Protein AF-A0A261BJJ4-F1 (afdb_monomer_lite)

pLDDT: mean 79.98, std 12.42, range [44.91, 95.25]

Secondary structure (DSSP, 8-state):
-----EE-SSTTB--EESSHHHHHHHHHHT---BPPPPPPHHHHHHHHHHHHHTT-S-----HHHHHHHH---TT--TT-PPTTTTSPPP---PPPPHHHHHHHHHHHHHHHHTTPPP-HHHHHHHHHH-EETTEESS-TTTPPPHHHHHHHHHHHHHHHHHHHHHHHHHHHHHHHHHHHHHHHHHHHHHHHHHHHHHHHHHHTS----------S--THHHHHHHHHHHHHHHHHHHH--

Organism: NCBI:txid1503980

Radius of gyration: 57.93 Å; chains: 1; bounding box: 162×77×122 Å

Sequence (241 aa):
MDSAVLECPEEGCTAVFTKYGNLERHLALGKHQLVPEKETLLDYAMERYAENIEGLREHSTPNTLKDALTTLPAGVLPFSNQKGWAIPSKKVSKKYDKDVVQFVMKKFEDSSNKKLKIYPKLIAKELREQIKDGTLQFAPDTWLNYKQILNLYQTFGRKSRELEEKTKKKKHRRATEALELKLLLHFHLLFVLLKTEFLEELNQKEYDDSEDIYDEISEENQDFYHLIEEIEKEKEAIFDS

InterPro domains:
  IPR013087 Zinc finger C2H2-type [PS00028] (8-32)

Foldseek 3Di:
DPQDKDDAPDPQARDIDSDPVVNVVCVVVVDGDHDPDDQDVVNVVVVVVVCVVVVVDDPPPPVVVVVVVVDDDPPDDPDPDPPCNPPPPDDDDDDADPVLLVQLVVVLVVCVVVVHDDQLVVSLVVQQVDDDPNHRPDDPVRRDDSVRSVVSSVVVVVVVVVVVVVVVVVVVVVVVVVVVVVVVVVVVVVVVVVVVVVVVVVVVPPPPPPPPDDPPDDPVVVVVVVVVVVVVVVVVVVVPD

Structure (mmCIF, N/CA/C/O backbone):
data_AF-A0A261BJJ4-F1
#
_entry.id   AF-A0A261BJJ4-F1
#
loop_
_atom_site.group_PDB
_atom_site.id
_atom_site.type_symbol
_atom_site.label_atom_id
_atom_site.label_alt_id
_atom_site.label_comp_id
_atom_site.label_asym_id
_atom_site.label_entity_id
_atom_site.label_seq_id
_atom_site.pdbx_PDB_ins_code
_atom_site.Cartn_x
_atom_site.Cartn_y
_atom_site.Cartn_z
_atom_site.occupancy
_atom_site.B_iso_or_equiv
_atom_site.auth_seq_id
_atom_site.auth_comp_id
_atom_site.auth_asym_id
_atom_site.auth_atom_id
_atom_site.pdbx_PDB_model_num
ATOM 1 N N . MET A 1 1 ? 28.726 47.896 -24.429 1.00 44.91 1 MET A N 1
ATOM 2 C CA . MET A 1 1 ? 29.564 47.811 -25.641 1.00 44.91 1 MET A CA 1
ATOM 3 C C . MET A 1 1 ? 29.395 46.403 -26.155 1.00 44.91 1 MET A C 1
ATOM 5 O O . MET A 1 1 ? 29.955 45.489 -25.562 1.00 44.91 1 MET A O 1
ATOM 9 N N . ASP A 1 2 ? 28.534 46.227 -27.152 1.00 51.06 2 ASP A N 1
ATOM 10 C CA . ASP A 1 2 ? 28.288 44.923 -27.760 1.00 51.06 2 ASP A CA 1
ATOM 11 C C . ASP A 1 2 ? 29.567 44.481 -28.472 1.00 51.06 2 ASP A C 1
ATOM 13 O O . ASP A 1 2 ? 30.072 45.168 -29.359 1.00 51.06 2 ASP A O 1
ATOM 17 N N . SER A 1 3 ? 30.160 43.381 -28.011 1.00 65.44 3 SER A N 1
ATOM 18 C CA . SER A 1 3 ? 31.338 42.807 -28.654 1.00 65.44 3 SER A CA 1
ATOM 19 C C . SER A 1 3 ? 30.888 42.217 -29.983 1.00 65.44 3 SER A C 1
ATOM 21 O O . SER A 1 3 ? 30.286 41.147 -29.990 1.00 65.44 3 SER A O 1
ATOM 23 N N . ALA A 1 4 ? 31.168 42.904 -31.092 1.00 78.06 4 ALA A N 1
ATOM 24 C CA . ALA A 1 4 ? 30.933 42.372 -32.427 1.00 78.06 4 ALA A CA 1
ATOM 25 C C . ALA A 1 4 ? 31.689 41.044 -32.576 1.00 78.06 4 ALA A C 1
ATOM 27 O O . ALA A 1 4 ? 32.910 40.974 -32.415 1.00 78.06 4 ALA A O 1
ATOM 28 N N . VAL A 1 5 ? 30.930 39.983 -32.802 1.00 84.88 5 VAL A N 1
ATOM 29 C CA . VAL A 1 5 ? 31.435 38.631 -32.985 1.00 84.88 5 VAL A CA 1
ATOM 30 C C . VAL A 1 5 ? 31.745 38.444 -34.471 1.00 84.88 5 VAL A C 1
ATOM 32 O O . VAL A 1 5 ? 30.919 38.772 -35.317 1.00 84.88 5 VAL A O 1
ATOM 35 N N . LEU A 1 6 ? 32.952 37.977 -34.787 1.00 87.00 6 LEU A N 1
ATOM 36 C CA . LEU A 1 6 ? 33.430 37.742 -36.147 1.00 87.00 6 LEU A CA 1
ATOM 37 C C . LEU A 1 6 ? 33.453 36.241 -36.429 1.00 87.00 6 LEU A C 1
ATOM 39 O O . LEU A 1 6 ? 34.099 35.477 -35.708 1.00 87.00 6 LEU A O 1
ATOM 43 N N . GLU A 1 7 ? 32.771 35.839 -37.489 1.00 89.12 7 GLU A N 1
ATOM 44 C CA . GLU A 1 7 ? 32.650 34.448 -37.922 1.00 89.12 7 GLU A CA 1
ATOM 45 C C . GLU A 1 7 ? 33.574 34.176 -39.115 1.00 89.12 7 GLU A C 1
ATOM 47 O O . GLU A 1 7 ? 33.963 35.090 -39.848 1.00 89.12 7 GLU A O 1
ATOM 52 N N . CYS A 1 8 ? 33.977 32.917 -39.282 1.00 89.56 8 CYS A N 1
ATOM 53 C CA . CYS A 1 8 ? 34.803 32.506 -40.410 1.00 89.56 8 CYS A CA 1
ATOM 54 C C . CYS A 1 8 ? 33.967 32.464 -41.708 1.00 89.56 8 CYS A C 1
ATOM 56 O O . CYS A 1 8 ? 32.890 31.876 -41.693 1.00 89.56 8 CYS A O 1
ATOM 58 N N . PRO A 1 9 ? 34.442 33.034 -42.833 1.00 87.25 9 PRO A N 1
ATOM 59 C CA . PRO A 1 9 ? 33.730 33.009 -44.115 1.00 87.25 9 PRO A CA 1
ATOM 60 C C . PRO A 1 9 ? 33.741 31.644 -44.829 1.00 87.25 9 PRO A C 1
ATOM 62 O O . PRO A 1 9 ? 33.129 31.517 -45.885 1.00 87.25 9 PRO A O 1
ATOM 65 N N . GLU A 1 10 ? 34.457 30.644 -44.311 1.00 84.06 10 GLU A N 1
ATOM 66 C CA . GLU A 1 10 ? 34.529 29.313 -44.922 1.00 84.06 10 GLU A CA 1
ATOM 67 C C . GLU A 1 10 ? 33.315 28.452 -44.554 1.00 84.06 10 GLU A C 1
ATOM 69 O O . GLU A 1 10 ? 32.982 28.307 -43.373 1.00 84.06 10 GLU A O 1
ATOM 74 N N . GLU A 1 11 ? 32.673 27.857 -45.565 1.00 77.69 11 GLU A N 1
ATOM 75 C CA . GLU A 1 11 ? 31.475 27.036 -45.383 1.00 77.69 11 GLU A CA 1
ATOM 76 C C . GLU A 1 11 ? 31.743 25.851 -44.441 1.00 77.69 11 GLU A C 1
ATOM 78 O O . GLU A 1 11 ? 32.662 25.057 -44.635 1.00 77.69 11 GLU A O 1
ATOM 83 N N . GLY A 1 12 ? 30.929 25.741 -43.388 1.00 76.75 12 GLY A N 1
ATOM 84 C CA . GLY A 1 12 ? 31.019 24.671 -42.390 1.00 76.75 12 GLY A CA 1
ATOM 85 C C . GLY A 1 12 ? 31.996 24.923 -41.235 1.00 76.75 12 GLY A C 1
ATOM 86 O O . GLY A 1 12 ? 32.018 24.130 -40.290 1.00 76.75 12 GLY A O 1
ATOM 87 N N . CYS A 1 13 ? 32.779 26.009 -41.246 1.00 87.44 13 CYS A N 1
ATOM 88 C CA . CYS A 1 13 ? 33.646 26.349 -40.117 1.00 87.44 13 CYS A CA 1
ATOM 89 C C . CYS A 1 13 ? 32.851 27.045 -39.002 1.00 87.44 13 CYS A C 1
ATOM 91 O O . CYS A 1 13 ? 32.375 28.164 -39.167 1.00 87.44 13 CYS A O 1
ATOM 93 N N . THR A 1 14 ? 32.767 26.431 -37.820 1.00 86.12 14 THR A N 1
ATOM 94 C CA . THR A 1 14 ? 32.031 26.995 -36.670 1.00 86.12 14 THR A CA 1
ATOM 95 C C . THR A 1 14 ? 32.909 27.860 -35.755 1.00 86.12 14 THR A C 1
ATOM 97 O O . THR A 1 14 ? 32.589 28.045 -34.580 1.00 86.12 14 THR A O 1
ATOM 100 N N . ALA A 1 15 ? 34.071 28.318 -36.230 1.00 87.50 15 ALA A N 1
ATOM 101 C CA . ALA A 1 15 ? 35.009 29.090 -35.419 1.00 87.50 15 ALA A CA 1
ATOM 102 C C . ALA A 1 15 ? 34.574 30.559 -35.311 1.00 87.50 15 ALA A C 1
ATOM 104 O O . ALA A 1 15 ? 34.320 31.227 -36.313 1.00 87.50 15 ALA A O 1
ATOM 105 N N . VAL A 1 16 ? 34.533 31.063 -34.076 1.00 89.38 16 VAL A N 1
ATOM 106 C CA . VAL A 1 16 ? 34.002 32.385 -33.741 1.00 89.38 16 VAL A CA 1
ATOM 107 C C . VAL A 1 16 ? 35.044 33.191 -32.964 1.00 89.38 16 VAL A C 1
ATOM 109 O O . VAL A 1 16 ? 35.657 32.687 -32.018 1.00 89.38 16 VAL A O 1
ATOM 112 N N . PHE A 1 17 ? 35.247 34.455 -33.339 1.00 88.94 17 PHE A N 1
ATOM 113 C CA . PHE A 1 17 ? 36.313 35.302 -32.806 1.00 88.94 17 PHE A CA 1
ATOM 114 C C . PHE A 1 17 ? 35.791 36.660 -32.339 1.00 88.94 17 PHE A C 1
ATOM 116 O O . PHE A 1 17 ? 34.962 37.292 -32.975 1.00 88.94 17 PHE A O 1
ATOM 123 N N . THR A 1 18 ? 36.338 37.170 -31.238 1.00 89.75 18 THR A N 1
ATOM 124 C CA . THR A 1 18 ? 36.015 38.513 -30.716 1.00 89.75 18 THR A CA 1
ATOM 125 C C . THR A 1 18 ? 36.954 39.605 -31.233 1.00 89.75 18 THR A C 1
ATOM 127 O O . THR A 1 18 ? 36.726 40.788 -30.998 1.00 89.75 18 THR A O 1
ATOM 130 N N . LYS A 1 19 ? 38.049 39.228 -31.908 1.00 89.38 19 LYS A N 1
ATOM 131 C CA . LYS A 1 19 ? 39.072 40.145 -32.432 1.00 89.38 19 LYS A CA 1
ATOM 132 C C . LYS A 1 19 ? 39.424 39.785 -33.868 1.00 89.38 19 LYS A C 1
ATOM 134 O O . LYS A 1 19 ? 39.703 38.621 -34.150 1.00 89.38 19 LYS A O 1
ATOM 139 N N . TYR A 1 20 ? 39.532 40.798 -34.725 1.00 88.88 20 TYR A N 1
ATOM 140 C CA . TYR A 1 20 ? 39.845 40.624 -36.145 1.00 88.88 20 TYR A CA 1
ATOM 141 C C . TYR A 1 20 ? 41.193 39.925 -36.386 1.00 88.88 20 TYR A C 1
ATOM 143 O O . TYR A 1 20 ? 41.254 38.956 -37.130 1.00 88.88 20 TYR A O 1
ATOM 151 N N . GLY A 1 21 ? 42.254 40.296 -35.659 1.00 89.19 21 GLY A N 1
ATOM 152 C CA . GLY A 1 21 ? 43.564 39.642 -35.820 1.00 89.19 21 GLY A CA 1
ATOM 153 C C . GLY A 1 21 ? 43.575 38.140 -35.486 1.00 89.19 21 GLY A C 1
ATOM 154 O O . GLY A 1 21 ? 44.414 37.398 -35.989 1.00 89.19 21 GLY A O 1
ATOM 155 N N . ASN A 1 22 ? 42.631 37.657 -34.665 1.00 88.81 22 ASN A N 1
ATOM 156 C CA . ASN A 1 22 ? 42.493 36.221 -34.409 1.00 88.81 22 ASN A CA 1
ATOM 157 C C . ASN A 1 22 ? 41.824 35.493 -35.582 1.00 88.81 22 ASN A C 1
ATOM 159 O O . ASN A 1 22 ? 42.258 34.389 -35.906 1.00 88.81 22 ASN A O 1
ATOM 163 N N . LEU A 1 23 ? 40.822 36.116 -36.213 1.00 88.38 23 LEU A N 1
ATOM 164 C CA . LEU A 1 23 ? 40.188 35.610 -37.431 1.00 88.38 23 LEU A CA 1
ATOM 165 C C . LEU A 1 23 ? 41.203 35.548 -38.580 1.00 88.38 23 LEU A C 1
ATOM 167 O O . LEU A 1 23 ? 41.340 34.520 -39.231 1.00 88.38 23 LEU A O 1
ATOM 171 N N . GLU A 1 24 ? 41.968 36.619 -38.780 1.00 89.56 24 GLU A N 1
ATOM 172 C CA . GLU A 1 24 ? 42.948 36.710 -39.867 1.00 89.56 24 GLU A CA 1
ATOM 173 C C . GLU A 1 24 ? 44.046 35.644 -39.730 1.00 89.56 24 GLU A C 1
ATOM 175 O O . GLU A 1 24 ? 44.400 34.958 -40.688 1.00 89.56 24 GLU A O 1
ATOM 180 N N . ARG A 1 25 ? 44.515 35.409 -38.499 1.00 91.31 25 ARG A N 1
ATOM 181 C CA . ARG A 1 25 ? 45.445 34.313 -38.203 1.00 91.31 25 ARG A CA 1
ATOM 182 C C . ARG A 1 25 ? 44.818 32.934 -38.423 1.00 91.31 25 ARG A C 1
ATOM 184 O O . ARG A 1 25 ? 45.516 32.030 -38.868 1.00 91.31 25 ARG A O 1
ATOM 191 N N . HIS A 1 26 ? 43.543 32.742 -38.089 1.00 91.81 26 HIS A N 1
ATOM 192 C CA . HIS A 1 26 ? 42.839 31.482 -38.339 1.00 91.81 26 HIS A CA 1
ATOM 193 C C . HIS A 1 26 ? 42.761 31.174 -39.841 1.00 91.81 26 HIS A C 1
ATOM 195 O O . HIS A 1 26 ? 43.119 30.064 -40.235 1.00 91.81 26 HIS A O 1
ATOM 201 N N . LEU A 1 27 ? 42.415 32.176 -40.657 1.00 90.31 27 LEU A N 1
ATOM 202 C CA . LEU A 1 27 ? 42.411 32.085 -42.121 1.00 90.31 27 LEU A CA 1
ATOM 203 C C . LEU A 1 27 ? 43.807 31.784 -42.681 1.00 90.31 27 LEU A C 1
ATOM 205 O O . LEU A 1 27 ? 43.960 30.898 -43.513 1.00 90.31 27 LEU A O 1
ATOM 209 N N . ALA A 1 28 ? 44.845 32.460 -42.180 1.00 89.88 28 ALA A N 1
ATOM 210 C CA . ALA A 1 28 ? 46.219 32.244 -42.637 1.00 89.88 28 ALA A CA 1
ATOM 211 C C . ALA A 1 28 ? 46.764 30.845 -42.294 1.00 89.88 28 ALA A C 1
ATOM 213 O O . ALA A 1 28 ? 47.616 30.315 -43.005 1.00 89.88 28 ALA A O 1
ATOM 214 N N . LEU A 1 29 ? 46.302 30.252 -41.189 1.00 89.44 29 LEU A N 1
ATOM 215 C CA . LEU A 1 29 ? 46.709 28.912 -40.765 1.00 89.44 29 LEU A CA 1
ATOM 216 C C . LEU A 1 29 ? 45.908 27.792 -41.448 1.00 89.44 29 LEU A C 1
ATOM 218 O O . LEU A 1 29 ? 46.349 26.645 -41.382 1.00 89.44 29 LEU A O 1
ATOM 222 N N . GLY A 1 30 ? 44.746 28.094 -42.042 1.00 84.12 30 GLY A N 1
ATOM 223 C CA . GLY A 1 30 ? 43.890 27.121 -42.734 1.00 84.12 30 GLY A CA 1
ATOM 224 C C . GLY A 1 30 ? 43.335 26.008 -41.834 1.00 84.12 30 GLY A C 1
ATOM 225 O O . GLY A 1 30 ? 43.032 24.912 -42.298 1.00 84.12 30 GLY A O 1
ATOM 226 N N . LYS A 1 31 ? 43.277 26.231 -40.515 1.00 82.88 31 LYS A N 1
ATOM 227 C CA . LYS A 1 31 ? 42.830 25.224 -39.538 1.00 82.88 31 LYS A CA 1
ATOM 228 C C . LYS A 1 31 ? 41.368 25.453 -39.180 1.00 82.88 31 LYS A C 1
ATOM 230 O O . LYS A 1 31 ? 41.072 26.019 -38.126 1.00 82.88 31 LYS A O 1
ATOM 235 N N . HIS A 1 32 ? 40.481 25.011 -40.064 1.00 88.00 32 HIS A N 1
ATOM 236 C CA . HIS A 1 32 ? 39.035 25.160 -39.920 1.00 88.00 32 HIS A CA 1
ATOM 237 C C . HIS A 1 32 ? 38.460 24.133 -38.946 1.00 88.00 32 HIS A C 1
ATOM 239 O O . HIS A 1 32 ? 38.845 22.962 -38.939 1.00 88.00 32 HIS A O 1
ATOM 245 N N . GLN A 1 33 ? 37.545 24.588 -38.089 1.00 81.88 33 GLN A N 1
ATOM 246 C CA . GLN A 1 33 ? 36.824 23.721 -37.169 1.00 81.88 33 GLN A CA 1
ATOM 247 C C . GLN A 1 33 ? 35.500 23.332 -37.817 1.00 81.88 33 GLN A C 1
ATOM 249 O O . GLN A 1 33 ? 34.496 24.022 -37.656 1.00 81.88 33 GLN A O 1
ATOM 254 N N . LEU A 1 34 ? 35.530 22.233 -38.567 1.00 82.31 34 LEU A N 1
ATOM 255 C CA . LEU A 1 34 ? 34.335 21.630 -39.143 1.00 82.31 34 LEU A CA 1
ATOM 256 C C . LEU A 1 34 ? 33.703 20.721 -38.091 1.00 82.31 34 LEU A C 1
ATOM 258 O O . LEU A 1 34 ? 34.312 19.741 -37.652 1.00 82.31 34 LEU A O 1
ATOM 262 N N . VAL A 1 35 ? 32.496 21.064 -37.655 1.00 76.75 35 VAL A N 1
ATOM 263 C CA . VAL A 1 35 ? 31.694 20.194 -36.794 1.00 76.75 35 VAL A CA 1
ATOM 264 C C . VAL A 1 35 ? 30.668 19.520 -37.699 1.00 76.75 35 VAL A C 1
ATOM 266 O O . VAL A 1 35 ? 29.876 20.239 -38.304 1.00 76.75 35 VAL A O 1
ATOM 269 N N . PRO A 1 36 ? 30.671 18.180 -37.828 1.00 71.31 36 PRO A N 1
ATOM 270 C CA . PRO A 1 36 ? 29.621 17.504 -38.577 1.00 71.31 36 PRO A CA 1
ATOM 271 C C . PRO A 1 36 ? 28.270 17.844 -37.947 1.00 71.31 36 PRO A C 1
ATOM 273 O O . PRO A 1 36 ? 28.166 17.944 -36.717 1.00 71.31 36 PRO A O 1
ATOM 276 N N . GLU A 1 37 ? 27.252 18.042 -38.784 1.00 70.69 37 GLU A N 1
ATOM 277 C CA . GLU A 1 37 ? 25.894 18.282 -38.308 1.00 70.69 37 GLU A CA 1
ATOM 278 C C . GLU A 1 37 ? 25.508 17.182 -37.316 1.00 70.69 37 GLU A C 1
ATOM 280 O O . GLU A 1 37 ? 25.685 15.987 -37.561 1.00 70.69 37 GLU A O 1
ATOM 285 N N . LYS A 1 38 ? 25.055 17.599 -36.133 1.00 73.06 38 LYS A N 1
ATOM 286 C CA . LYS A 1 38 ? 24.576 16.663 -35.124 1.00 73.06 38 LYS A CA 1
ATOM 287 C C . LYS A 1 38 ? 23.157 16.297 -35.508 1.00 73.06 38 LYS A C 1
ATOM 289 O O . LYS A 1 38 ? 22.294 17.170 -35.483 1.00 73.06 38 LYS A O 1
ATOM 294 N N . GLU A 1 39 ? 22.940 15.024 -35.807 1.00 79.94 39 GLU A N 1
ATOM 295 C CA . GLU A 1 39 ? 21.605 14.453 -35.953 1.00 79.94 39 GLU A CA 1
ATOM 296 C C . GLU A 1 39 ? 20.747 14.881 -34.754 1.00 79.94 39 GLU A C 1
ATOM 298 O O . GLU A 1 39 ? 21.106 14.645 -33.588 1.00 79.94 39 GLU A O 1
ATOM 303 N N . THR A 1 40 ? 19.644 15.583 -35.016 1.00 85.44 40 THR A N 1
ATOM 304 C CA . THR A 1 40 ? 18.731 15.948 -33.939 1.00 85.44 40 THR A CA 1
ATOM 305 C C . THR A 1 40 ? 17.923 14.720 -33.527 1.00 85.44 40 THR A C 1
ATOM 307 O O . THR A 1 40 ? 17.718 13.788 -34.299 1.00 85.44 40 THR A O 1
ATOM 310 N N . LEU A 1 41 ? 17.395 14.711 -32.299 1.00 86.06 41 LEU A N 1
ATOM 311 C CA . LEU A 1 41 ? 16.492 13.633 -31.867 1.00 86.06 41 LEU A CA 1
ATOM 312 C C . LEU A 1 41 ? 15.248 13.512 -32.758 1.00 86.06 41 LEU A C 1
ATOM 314 O O . LEU A 1 41 ? 14.627 12.452 -32.790 1.00 86.06 41 LEU A O 1
ATOM 318 N N . LEU A 1 42 ? 14.869 14.599 -33.436 1.00 90.12 42 LEU A N 1
ATOM 319 C CA . LEU A 1 42 ? 13.750 14.619 -34.364 1.00 90.12 42 LEU A CA 1
ATOM 320 C C . LEU A 1 42 ? 14.127 13.942 -35.683 1.00 90.12 42 LEU A C 1
ATOM 322 O O . LEU A 1 42 ? 13.357 13.100 -36.133 1.00 90.12 42 LEU A O 1
ATOM 326 N N . ASP A 1 43 ? 15.306 14.235 -36.232 1.00 89.06 43 ASP A N 1
ATOM 327 C CA . ASP A 1 43 ? 15.820 13.572 -37.441 1.00 89.06 43 ASP A CA 1
ATOM 328 C C . ASP A 1 43 ? 15.950 12.066 -37.200 1.00 89.06 43 ASP A C 1
ATOM 330 O O . ASP A 1 43 ? 15.359 11.269 -37.928 1.00 89.06 43 ASP A O 1
ATOM 334 N N . TYR A 1 44 ? 16.550 11.688 -36.066 1.00 88.00 44 TYR A N 1
ATOM 335 C CA . TYR A 1 44 ? 16.613 10.295 -35.627 1.00 88.00 44 TYR A CA 1
ATOM 336 C C . TYR A 1 44 ? 15.219 9.670 -35.526 1.00 88.00 44 TYR A C 1
ATOM 338 O O . TYR A 1 44 ? 14.978 8.570 -36.012 1.00 88.00 44 TYR A O 1
ATOM 346 N N . ALA A 1 45 ? 14.250 10.350 -34.908 1.00 89.25 45 ALA A N 1
ATOM 347 C CA . ALA A 1 45 ? 12.892 9.821 -34.801 1.00 89.25 45 ALA A CA 1
ATOM 348 C C . ALA A 1 45 ? 12.198 9.680 -36.169 1.00 89.25 45 ALA A C 1
ATOM 350 O O . ALA A 1 45 ? 11.445 8.722 -36.362 1.00 89.25 45 ALA A O 1
ATOM 351 N N . MET A 1 46 ? 12.442 10.602 -37.102 1.00 90.88 46 MET A N 1
ATOM 352 C CA . MET A 1 46 ? 11.890 10.564 -38.456 1.00 90.88 46 MET A CA 1
ATOM 353 C C . MET A 1 46 ? 12.468 9.408 -39.265 1.00 90.88 46 MET A C 1
ATOM 355 O O . MET A 1 46 ? 11.695 8.646 -39.845 1.00 90.88 46 MET A O 1
ATOM 359 N N . GLU A 1 47 ? 13.787 9.222 -39.237 1.00 88.44 47 GLU A N 1
ATOM 360 C CA . GLU A 1 47 ? 14.447 8.081 -39.874 1.00 88.44 47 GLU A CA 1
ATOM 361 C C . GLU A 1 47 ? 13.940 6.764 -39.283 1.00 88.44 47 GLU A C 1
ATOM 363 O O . GLU A 1 47 ? 13.501 5.874 -40.010 1.00 88.44 47 GLU A O 1
ATOM 368 N N . ARG A 1 48 ? 13.857 6.672 -37.950 1.00 84.31 48 ARG A N 1
ATOM 369 C CA . ARG A 1 48 ? 13.309 5.493 -37.260 1.00 84.31 48 ARG A CA 1
ATOM 370 C C . ARG A 1 48 ? 11.864 5.198 -37.622 1.00 84.31 48 ARG A C 1
ATOM 372 O O . ARG A 1 48 ? 11.471 4.032 -37.669 1.00 84.31 48 ARG A O 1
ATOM 379 N N . TYR A 1 49 ? 11.056 6.230 -37.821 1.00 86.06 49 TYR A N 1
ATOM 380 C CA . TYR A 1 49 ? 9.675 6.064 -38.243 1.00 86.06 49 TYR A CA 1
ATOM 381 C C . TYR A 1 49 ? 9.596 5.613 -39.704 1.00 86.06 49 TYR A C 1
ATOM 383 O O . TYR A 1 49 ? 8.833 4.697 -40.005 1.00 86.06 49 TYR A O 1
ATOM 391 N N . ALA A 1 50 ? 10.415 6.182 -40.590 1.00 89.06 50 ALA A N 1
ATOM 392 C CA . ALA A 1 50 ? 10.499 5.773 -41.989 1.00 89.06 50 ALA A CA 1
ATOM 393 C C . ALA A 1 50 ? 10.938 4.303 -42.125 1.00 89.06 50 ALA A C 1
ATOM 395 O O . ALA A 1 50 ? 10.213 3.516 -42.734 1.00 89.06 50 ALA A O 1
ATOM 396 N N . GLU A 1 51 ? 12.013 3.892 -41.438 1.00 86.00 51 GLU A N 1
ATOM 397 C CA . GLU A 1 51 ? 12.472 2.491 -41.356 1.00 86.00 51 GLU A CA 1
ATOM 398 C C . GLU A 1 51 ? 11.348 1.533 -40.923 1.00 86.00 51 GLU A C 1
ATOM 400 O O . GLU A 1 51 ? 11.250 0.393 -41.386 1.00 86.00 51 GLU A O 1
ATOM 405 N N . ASN A 1 52 ? 10.498 1.994 -40.001 1.00 81.12 52 ASN A N 1
ATOM 406 C CA . ASN A 1 52 ? 9.390 1.227 -39.451 1.00 81.12 52 ASN A CA 1
ATOM 407 C C . ASN A 1 52 ? 8.216 1.096 -40.433 1.00 81.12 52 ASN A C 1
ATOM 409 O O . ASN A 1 52 ? 7.560 0.058 -40.458 1.00 81.12 52 ASN A O 1
ATOM 413 N N . ILE A 1 53 ? 7.933 2.136 -41.221 1.00 81.81 53 ILE A N 1
ATOM 414 C CA . ILE A 1 53 ? 6.879 2.115 -42.246 1.00 81.81 53 ILE A CA 1
ATOM 415 C C . ILE A 1 53 ? 7.306 1.289 -43.460 1.00 81.81 53 ILE A C 1
ATOM 417 O O . ILE A 1 53 ? 6.499 0.530 -43.994 1.00 81.81 53 ILE A O 1
ATOM 421 N N . GLU A 1 54 ? 8.571 1.387 -43.865 1.00 81.94 54 GLU A N 1
ATOM 422 C CA . GLU A 1 54 ? 9.125 0.635 -44.997 1.00 81.94 54 GLU A CA 1
ATOM 423 C C . GLU A 1 54 ? 9.382 -0.843 -44.665 1.00 81.94 54 GLU A C 1
ATOM 425 O O . GLU A 1 54 ? 9.711 -1.636 -45.545 1.00 81.94 54 GLU A O 1
ATOM 430 N N . GLY A 1 55 ? 9.216 -1.241 -43.398 1.00 69.44 55 GLY A N 1
ATOM 431 C CA . GLY A 1 55 ? 9.378 -2.627 -42.962 1.00 69.44 55 GLY A CA 1
ATOM 432 C C . GLY A 1 55 ? 10.821 -3.131 -43.040 1.00 69.44 55 GLY A C 1
ATOM 433 O O . GLY A 1 55 ? 11.053 -4.330 -42.898 1.00 69.44 55 GLY A O 1
ATOM 434 N N . LEU A 1 56 ? 11.795 -2.230 -43.222 1.00 68.88 56 LEU A N 1
ATOM 435 C CA . LEU A 1 56 ? 13.229 -2.543 -43.244 1.00 68.88 56 LEU A CA 1
ATOM 436 C C . LEU A 1 56 ? 13.722 -3.096 -41.902 1.00 68.88 56 LEU A C 1
ATOM 438 O O . LEU A 1 56 ? 14.779 -3.724 -41.823 1.00 68.88 56 LEU A O 1
ATOM 442 N N . ARG A 1 57 ? 12.947 -2.877 -40.838 1.00 63.59 57 ARG A N 1
ATOM 443 C CA . ARG A 1 57 ? 13.229 -3.373 -39.501 1.00 63.59 57 ARG A CA 1
ATOM 444 C C . ARG A 1 57 ? 12.28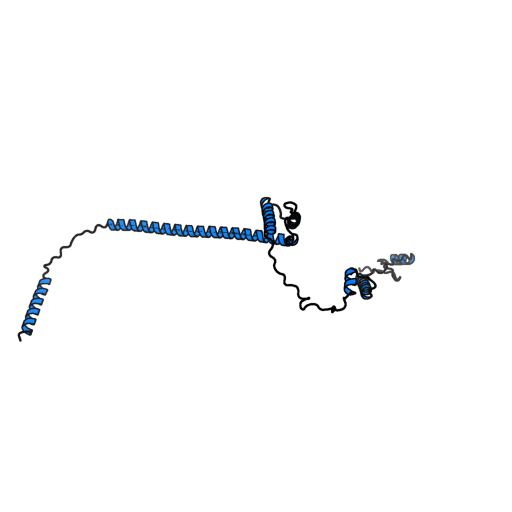2 -4.507 -39.135 1.00 63.59 57 ARG A C 1
ATOM 446 O O . ARG A 1 57 ? 11.077 -4.315 -38.989 1.00 63.59 57 ARG A O 1
ATOM 453 N N . GLU A 1 58 ? 12.844 -5.681 -38.869 1.00 62.16 58 GLU A N 1
ATOM 454 C CA . GLU A 1 58 ? 12.098 -6.745 -38.209 1.00 62.16 58 GLU A CA 1
ATOM 455 C C . GLU A 1 58 ? 11.707 -6.279 -36.805 1.00 62.16 58 GLU A C 1
ATOM 457 O O . GLU A 1 58 ? 12.540 -6.103 -35.911 1.00 62.16 58 GLU A O 1
ATOM 462 N N . HIS A 1 59 ? 10.413 -6.059 -36.589 1.00 60.81 59 HIS A N 1
ATOM 463 C CA . HIS A 1 59 ? 9.908 -5.884 -35.240 1.00 60.81 59 HIS A CA 1
ATOM 464 C C . HIS A 1 59 ? 10.267 -7.116 -34.406 1.00 60.81 59 HIS A C 1
ATOM 466 O O . HIS A 1 59 ? 10.111 -8.251 -34.867 1.00 60.81 59 HIS A O 1
ATOM 472 N N . SER A 1 60 ? 10.616 -6.890 -33.136 1.00 58.12 60 SER A N 1
ATOM 473 C CA . SER A 1 60 ? 10.596 -7.914 -32.083 1.00 58.12 60 SER A CA 1
ATOM 474 C C . SER A 1 60 ? 9.145 -8.294 -31.753 1.00 58.12 60 SER A C 1
ATOM 476 O O . SER A 1 60 ? 8.674 -8.201 -30.621 1.00 58.12 60 SER A O 1
ATOM 478 N N . THR A 1 61 ? 8.369 -8.640 -32.777 1.00 60.59 61 THR A N 1
ATOM 479 C CA . THR A 1 61 ? 7.193 -9.467 -32.584 1.00 60.59 61 THR A CA 1
ATOM 480 C C . THR A 1 61 ? 7.737 -10.882 -32.428 1.00 60.59 61 THR A C 1
ATOM 482 O O . THR A 1 61 ? 8.454 -11.353 -33.314 1.00 60.59 61 THR A O 1
ATOM 485 N N . PRO A 1 62 ? 7.499 -11.552 -31.289 1.00 62.41 62 PRO A N 1
ATOM 486 C CA . PRO A 1 62 ? 7.962 -12.920 -31.111 1.00 62.41 62 PRO A CA 1
ATOM 487 C C . PRO A 1 62 ? 7.450 -13.775 -32.276 1.00 62.41 62 PRO A C 1
ATOM 489 O O . PRO A 1 62 ? 6.289 -13.641 -32.664 1.00 62.41 62 PRO A O 1
ATOM 492 N N . ASN A 1 63 ? 8.306 -14.630 -32.845 1.00 62.53 63 ASN A N 1
ATOM 493 C CA . ASN A 1 63 ? 7.977 -15.444 -34.027 1.00 62.53 63 ASN A CA 1
ATOM 494 C C . ASN A 1 63 ? 6.681 -16.254 -33.847 1.00 62.53 63 ASN A C 1
ATOM 496 O O . ASN A 1 63 ? 5.919 -16.414 -34.792 1.00 62.53 63 ASN A O 1
ATOM 500 N N . THR A 1 64 ? 6.352 -16.630 -32.610 1.00 61.62 64 THR A N 1
ATOM 501 C CA . THR A 1 64 ? 5.076 -17.252 -32.227 1.00 61.62 64 THR A CA 1
ATOM 502 C C . THR A 1 64 ? 3.834 -16.437 -32.599 1.00 61.62 64 THR A C 1
ATOM 504 O O . THR A 1 64 ? 2.803 -17.025 -32.907 1.00 61.62 64 THR A O 1
ATOM 507 N N . LEU A 1 65 ? 3.897 -15.101 -32.589 1.00 61.16 65 LEU A N 1
ATOM 508 C CA . LEU A 1 65 ? 2.793 -14.252 -33.050 1.00 61.16 65 LEU A CA 1
ATOM 509 C C . LEU A 1 65 ? 2.732 -14.172 -34.577 1.00 61.16 65 LEU A C 1
ATOM 511 O O . LEU A 1 65 ? 1.635 -14.125 -35.124 1.00 61.16 65 LEU A O 1
ATOM 515 N N . LYS A 1 66 ? 3.876 -14.194 -35.271 1.00 63.53 66 LYS A N 1
ATOM 516 C CA . LYS A 1 66 ? 3.912 -14.223 -36.744 1.00 63.53 66 LYS A CA 1
ATOM 517 C C . LYS A 1 66 ? 3.298 -15.528 -37.267 1.00 63.53 66 LYS A C 1
ATOM 519 O O . LYS A 1 66 ? 2.421 -15.490 -38.127 1.00 63.53 66 LYS A O 1
ATOM 524 N N . ASP A 1 67 ? 3.646 -16.660 -36.660 1.00 63.16 67 ASP A N 1
ATOM 525 C CA . ASP A 1 67 ? 3.083 -17.969 -37.019 1.00 63.16 67 ASP A CA 1
ATOM 526 C C . ASP A 1 67 ? 1.573 -18.046 -36.733 1.00 63.16 67 ASP A C 1
ATOM 528 O O . ASP A 1 67 ? 0.805 -18.555 -37.555 1.00 63.16 67 ASP A O 1
ATOM 532 N N . ALA A 1 68 ? 1.122 -17.459 -35.618 1.00 62.47 68 ALA A N 1
ATOM 533 C CA . ALA A 1 68 ? -0.295 -17.384 -35.257 1.00 62.47 68 ALA A CA 1
ATOM 534 C C . ALA A 1 68 ? -1.122 -16.467 -36.179 1.00 62.47 68 ALA A C 1
ATOM 536 O O . ALA A 1 68 ? -2.322 -16.681 -36.333 1.00 62.47 68 ALA A O 1
ATOM 537 N N . LEU A 1 69 ? -0.504 -15.457 -36.801 1.00 58.97 69 LEU A N 1
ATOM 538 C CA . LEU A 1 69 ? -1.168 -14.579 -37.772 1.00 58.97 69 LEU A CA 1
ATOM 539 C C . LEU A 1 69 ? -1.257 -15.206 -39.169 1.00 58.97 69 LEU A C 1
ATOM 541 O O . LEU A 1 69 ? -2.166 -14.873 -39.926 1.00 58.97 69 LEU A O 1
ATOM 545 N N . THR A 1 70 ? -0.338 -16.113 -39.511 1.00 62.47 70 THR A N 1
ATOM 546 C CA . THR A 1 70 ? -0.264 -16.715 -40.855 1.00 62.47 70 THR A CA 1
ATOM 547 C C . THR A 1 70 ? -1.048 -18.027 -40.975 1.00 62.47 70 THR A C 1
ATOM 549 O O . THR A 1 70 ? -1.425 -18.421 -42.076 1.00 62.47 70 THR A O 1
ATOM 552 N N . THR A 1 71 ? -1.333 -18.708 -39.861 1.00 64.31 71 THR A N 1
ATOM 553 C CA . THR A 1 71 ? -2.013 -20.014 -39.856 1.00 64.31 71 THR A CA 1
ATOM 554 C C . THR A 1 71 ? -3.427 -19.914 -39.291 1.00 64.31 71 THR A C 1
ATOM 556 O O . THR A 1 71 ? -3.722 -20.355 -38.184 1.00 64.31 71 THR A O 1
ATOM 559 N N . LEU A 1 72 ? -4.346 -19.343 -40.073 1.00 60.31 72 LEU A N 1
ATOM 560 C CA . LEU A 1 72 ? -5.770 -19.461 -39.766 1.00 60.31 72 LEU A CA 1
ATOM 561 C C . LEU A 1 72 ? -6.259 -20.842 -40.253 1.00 60.31 72 LEU A C 1
ATOM 563 O O . LEU A 1 72 ? -6.180 -21.112 -41.454 1.00 60.31 72 LEU A O 1
ATOM 567 N N . PRO A 1 73 ? -6.738 -21.742 -39.371 1.00 67.19 73 PRO A N 1
ATOM 568 C CA . PRO A 1 73 ? -7.244 -23.038 -39.803 1.00 67.19 73 PRO A CA 1
ATOM 569 C C . PRO A 1 73 ? -8.438 -22.852 -40.746 1.00 67.19 73 PRO A C 1
ATO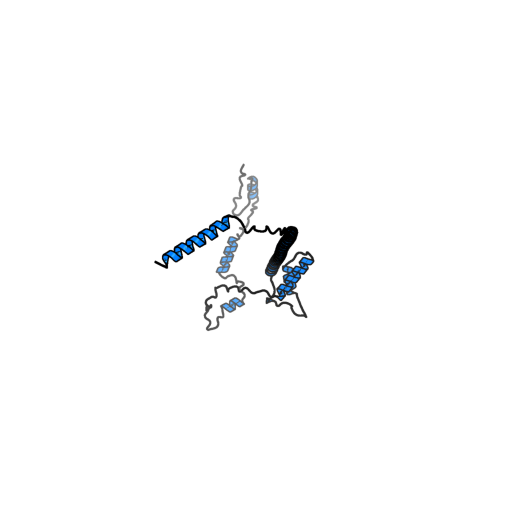M 571 O O . PRO A 1 73 ? -9.284 -21.979 -40.524 1.00 67.19 73 PRO A O 1
ATOM 574 N N . ALA A 1 74 ? -8.526 -23.683 -41.788 1.00 62.31 74 ALA A N 1
ATOM 575 C CA . ALA A 1 74 ? -9.617 -23.628 -42.756 1.00 62.31 74 ALA A CA 1
ATOM 576 C C . ALA A 1 74 ? -10.979 -23.747 -42.042 1.00 62.31 74 ALA A C 1
ATOM 578 O O . ALA A 1 74 ? -11.274 -24.766 -41.420 1.00 62.31 74 ALA A O 1
ATOM 579 N N . GLY A 1 75 ? -11.790 -22.684 -42.110 1.00 66.12 75 GLY A N 1
ATOM 580 C CA . GLY A 1 75 ? -13.108 -22.593 -41.466 1.00 66.12 75 GLY A CA 1
ATOM 581 C C . GLY A 1 75 ? -13.213 -21.595 -40.305 1.00 66.12 75 GLY A C 1
ATOM 582 O O . GLY A 1 75 ? -14.322 -21.341 -39.836 1.00 66.12 75 GLY A O 1
ATOM 583 N N . VAL A 1 76 ? -12.111 -20.986 -39.854 1.00 62.19 76 VAL A N 1
ATOM 584 C CA . VAL A 1 76 ? -12.150 -19.936 -38.821 1.00 62.19 76 VAL A CA 1
ATOM 585 C C . VAL A 1 76 ? -12.329 -18.566 -39.479 1.00 62.19 76 VAL A C 1
ATOM 587 O O . VAL A 1 76 ? -11.499 -18.130 -40.269 1.00 62.19 76 VAL A O 1
ATOM 590 N N . LEU A 1 77 ? -13.422 -17.868 -39.156 1.00 64.94 77 LEU A N 1
ATOM 591 C CA . LEU A 1 77 ? -13.611 -16.476 -39.568 1.00 64.94 77 LEU A CA 1
ATOM 592 C C . LEU A 1 77 ? -12.612 -15.580 -38.812 1.00 64.94 77 LEU A C 1
ATOM 594 O O . LEU A 1 77 ? -12.586 -15.635 -37.580 1.00 64.94 77 LEU A O 1
ATOM 598 N N . PRO A 1 78 ? -11.848 -14.710 -39.502 1.00 63.72 78 PRO A N 1
ATOM 599 C CA . PRO A 1 78 ? -10.742 -13.951 -38.905 1.00 63.72 78 PRO A CA 1
ATOM 600 C C . PRO A 1 78 ? -11.156 -12.984 -37.784 1.00 63.72 78 PRO A C 1
ATOM 602 O O . PRO A 1 78 ? -10.308 -12.533 -37.024 1.00 63.72 78 PRO A O 1
ATOM 605 N N . PHE A 1 79 ? -12.453 -12.687 -37.635 1.00 61.41 79 PHE A N 1
ATOM 606 C CA . PHE A 1 79 ? -12.952 -11.716 -36.659 1.00 61.41 79 PHE A CA 1
ATOM 607 C C . PHE A 1 79 ? -14.272 -12.136 -35.999 1.00 61.41 79 PHE A C 1
ATOM 609 O O . PHE A 1 79 ? -15.179 -11.321 -35.842 1.00 61.41 79 PHE A O 1
ATOM 616 N N . SER A 1 80 ? -14.402 -13.396 -35.571 1.00 66.75 80 SER A N 1
ATOM 617 C CA . SER A 1 80 ? -15.524 -13.802 -34.705 1.00 66.75 80 SER A CA 1
ATOM 618 C C . SER A 1 80 ? -15.247 -13.460 -33.234 1.00 66.75 80 SER A C 1
ATOM 620 O O . SER A 1 80 ? -15.241 -14.316 -32.351 1.00 66.75 80 SER A O 1
ATOM 622 N N . ASN A 1 81 ? -14.975 -12.187 -32.949 1.00 71.75 81 ASN A N 1
ATOM 623 C CA . ASN A 1 81 ? -14.926 -11.733 -31.565 1.00 71.75 81 ASN A CA 1
ATOM 624 C C . ASN A 1 81 ? -16.357 -11.724 -31.028 1.00 71.75 81 ASN A C 1
ATOM 626 O O . ASN A 1 81 ? -17.230 -11.042 -31.572 1.00 71.75 81 ASN A O 1
ATOM 630 N N . GLN A 1 82 ? -16.612 -12.473 -29.956 1.00 73.62 82 GLN A N 1
ATOM 631 C CA . GLN A 1 82 ? -17.913 -12.435 -29.297 1.00 73.62 82 GLN A CA 1
ATOM 632 C C . GLN A 1 82 ? -18.247 -10.991 -28.897 1.00 73.62 82 GLN A C 1
ATOM 634 O O . GLN A 1 82 ? -17.380 -10.222 -28.462 1.00 73.62 82 GLN A O 1
ATOM 639 N N . LYS A 1 83 ? -19.520 -10.609 -29.048 1.00 79.62 83 LYS A N 1
ATOM 640 C CA . LYS A 1 83 ? -20.010 -9.291 -28.632 1.00 79.62 83 LYS A CA 1
ATOM 641 C C . LYS A 1 83 ? -19.591 -9.043 -27.178 1.00 79.62 83 LYS A C 1
ATOM 643 O O . LYS A 1 83 ? -19.978 -9.792 -26.290 1.00 79.62 83 LYS A O 1
ATOM 648 N N . GLY A 1 84 ? -18.803 -7.992 -26.949 1.00 79.19 84 GLY A N 1
ATOM 649 C CA . GLY A 1 84 ? -18.254 -7.668 -25.629 1.00 79.19 84 GLY A CA 1
ATOM 650 C C . GLY A 1 84 ? -16.745 -7.870 -25.465 1.00 79.19 84 GLY A C 1
ATOM 651 O O . GLY A 1 84 ? -16.235 -7.527 -24.406 1.00 79.19 84 GLY A O 1
ATOM 652 N N . TRP A 1 85 ? -16.019 -8.327 -26.492 1.00 82.00 85 TRP A N 1
ATOM 653 C CA . TRP A 1 85 ? -14.548 -8.444 -26.476 1.00 82.00 85 TRP A CA 1
ATOM 654 C C . TRP A 1 85 ? -13.813 -7.161 -26.043 1.00 82.00 85 TRP A C 1
ATOM 656 O O . TRP A 1 85 ? -12.832 -7.216 -25.311 1.00 82.00 85 TRP A O 1
ATOM 666 N N . ALA A 1 86 ? -14.311 -5.994 -26.460 1.00 82.94 86 ALA A N 1
ATOM 667 C CA . ALA A 1 86 ? -13.725 -4.701 -26.104 1.00 82.94 86 ALA A CA 1
ATOM 668 C C . ALA A 1 86 ? -14.227 -4.144 -24.756 1.00 82.94 86 ALA A C 1
ATOM 670 O O . ALA A 1 86 ? -13.780 -3.081 -24.326 1.00 82.94 86 ALA A O 1
ATOM 671 N N . ILE A 1 87 ? -15.175 -4.817 -24.089 1.00 85.38 87 ILE A N 1
ATOM 672 C CA . ILE A 1 87 ? -15.720 -4.346 -22.815 1.00 85.38 87 ILE A CA 1
ATOM 673 C C . ILE A 1 87 ? -14.804 -4.844 -21.693 1.00 85.38 87 ILE A C 1
ATOM 675 O O . ILE A 1 87 ? -14.659 -6.056 -21.521 1.00 85.38 87 ILE A O 1
ATOM 679 N N . PRO A 1 88 ? -14.212 -3.949 -20.879 1.00 82.50 88 PRO A N 1
ATOM 680 C CA . PRO A 1 88 ? -13.416 -4.376 -19.742 1.00 82.50 88 PRO A CA 1
ATOM 681 C C . PRO A 1 88 ? -14.290 -5.195 -18.791 1.00 82.50 88 PRO A C 1
ATOM 683 O O . PRO A 1 88 ? -15.360 -4.754 -18.362 1.00 82.50 88 PRO A O 1
ATOM 686 N N . SER A 1 89 ? -13.828 -6.398 -18.447 1.00 79.19 89 SER A N 1
ATOM 687 C CA . SER A 1 89 ? -14.534 -7.271 -17.510 1.00 79.19 89 SER A CA 1
ATOM 688 C C . SER A 1 89 ? -14.812 -6.526 -16.202 1.00 79.19 89 SER A C 1
ATOM 690 O O . SER A 1 89 ? -13.917 -5.869 -15.655 1.00 79.19 89 SER A O 1
ATOM 692 N N . LYS A 1 90 ? -16.030 -6.654 -15.663 1.00 83.06 90 LYS A N 1
ATOM 693 C CA . LYS A 1 90 ? -16.358 -6.086 -14.350 1.00 83.06 90 LYS A CA 1
ATOM 694 C C . LYS A 1 90 ? -15.420 -6.689 -13.301 1.00 83.06 90 LYS A C 1
ATOM 696 O O . LYS A 1 90 ? -15.376 -7.903 -13.124 1.00 83.06 90 LYS A O 1
ATOM 701 N N . LYS A 1 91 ? -14.674 -5.837 -12.593 1.00 81.75 91 LYS A N 1
ATOM 702 C CA . LYS A 1 91 ? -13.797 -6.268 -11.498 1.00 81.75 91 LYS A CA 1
ATOM 703 C C . LYS A 1 91 ? -14.660 -6.830 -10.368 1.00 81.75 91 LYS A C 1
ATOM 705 O O . LYS A 1 91 ? -15.348 -6.078 -9.683 1.00 81.75 91 LYS A O 1
ATOM 710 N N . VAL A 1 92 ? -14.626 -8.145 -10.173 1.00 82.00 92 VAL A N 1
ATOM 711 C CA . VAL A 1 92 ? -15.287 -8.791 -9.034 1.00 82.00 92 VAL A CA 1
ATOM 712 C C . VAL A 1 92 ? -14.425 -8.575 -7.793 1.00 82.00 92 VAL A C 1
ATOM 714 O O . VAL A 1 92 ? -13.252 -8.948 -7.770 1.00 82.00 92 VAL A O 1
ATOM 717 N N . SER A 1 93 ? -15.000 -7.956 -6.760 1.00 81.62 93 SER A N 1
ATOM 718 C CA . SER A 1 93 ? -14.329 -7.783 -5.470 1.00 81.62 93 SER A CA 1
ATOM 719 C C . SER A 1 93 ? -14.211 -9.138 -4.774 1.00 81.62 93 SER A C 1
ATOM 721 O O . SER A 1 93 ? -15.187 -9.657 -4.230 1.00 81.62 93 SER A O 1
ATOM 723 N N . LYS A 1 94 ? -13.019 -9.736 -4.822 1.00 82.12 94 LYS A N 1
ATOM 724 C CA . LYS A 1 94 ? -12.711 -10.958 -4.077 1.00 82.12 94 LYS A CA 1
ATOM 725 C C . LYS A 1 94 ? -12.330 -10.587 -2.647 1.00 82.12 94 LYS A C 1
ATOM 727 O O . LYS A 1 94 ? -11.500 -9.705 -2.426 1.00 82.12 94 LYS A O 1
ATOM 732 N N . LYS A 1 95 ? -12.943 -11.262 -1.674 1.00 87.75 95 LYS A N 1
ATOM 733 C CA . LYS A 1 95 ? -12.516 -11.168 -0.274 1.00 87.75 95 LYS A CA 1
ATOM 734 C C . LYS A 1 95 ? -11.147 -11.832 -0.135 1.00 87.75 95 LYS A C 1
ATOM 736 O O . LYS A 1 95 ? -10.875 -12.820 -0.809 1.00 87.75 95 LYS A O 1
ATOM 741 N N . TYR A 1 96 ? -10.307 -11.274 0.730 1.00 89.56 96 TYR A N 1
ATOM 742 C CA . TYR A 1 96 ? -9.034 -11.896 1.074 1.00 89.56 96 TYR A CA 1
ATOM 743 C C . TYR A 1 96 ? -9.266 -13.177 1.864 1.00 89.56 96 TYR A C 1
ATOM 745 O O . TYR A 1 96 ? -10.240 -13.275 2.618 1.00 89.56 96 TYR A O 1
ATOM 753 N N . ASP A 1 97 ? -8.345 -14.119 1.703 1.00 90.88 97 ASP A N 1
ATOM 754 C CA . ASP A 1 97 ? -8.337 -15.332 2.499 1.00 90.88 97 ASP A CA 1
ATOM 755 C C . ASP A 1 97 ? -8.130 -14.998 3.985 1.00 90.88 97 ASP A C 1
ATOM 757 O O . ASP A 1 97 ? -7.330 -14.127 4.348 1.00 90.88 97 ASP A O 1
ATOM 761 N N . LYS A 1 98 ? -8.894 -15.667 4.849 1.00 90.69 98 LYS A N 1
ATOM 762 C CA . LYS A 1 98 ? -8.898 -15.413 6.291 1.00 90.69 98 LYS A CA 1
ATOM 763 C C . LYS A 1 98 ? -7.560 -15.793 6.908 1.00 90.69 98 LYS A C 1
ATOM 765 O O . LYS A 1 98 ? -7.055 -15.030 7.729 1.00 90.69 98 LYS A O 1
ATOM 770 N N . ASP A 1 99 ? -6.972 -16.899 6.468 1.00 90.31 99 ASP A N 1
ATOM 771 C CA . ASP A 1 99 ? -5.740 -17.436 7.051 1.00 90.31 99 ASP A CA 1
ATOM 772 C C . ASP A 1 99 ? -4.549 -16.519 6.750 1.00 90.31 99 ASP A C 1
ATOM 774 O O . ASP A 1 99 ? -3.748 -16.189 7.630 1.00 90.31 99 ASP A O 1
ATOM 778 N N . VAL A 1 100 ? -4.489 -16.009 5.516 1.00 91.31 100 VAL A N 1
ATOM 779 C CA . VAL A 1 100 ? -3.491 -15.020 5.089 1.00 91.31 100 VAL A CA 1
ATOM 780 C C . VAL A 1 100 ? -3.649 -13.711 5.867 1.00 91.31 100 VAL A C 1
ATOM 782 O O . VAL A 1 100 ? -2.663 -13.140 6.341 1.00 91.31 100 VAL A O 1
ATOM 785 N N . VAL A 1 101 ? -4.883 -13.227 6.040 1.00 92.00 101 VAL A N 1
ATOM 786 C CA . VAL A 1 101 ? -5.149 -12.001 6.808 1.00 92.00 101 VAL A CA 1
ATOM 787 C C . VAL A 1 101 ? -4.763 -12.173 8.277 1.00 92.00 101 VAL A C 1
ATOM 789 O O . VAL A 1 101 ? -4.126 -11.278 8.830 1.00 92.00 101 VAL A O 1
ATOM 792 N N . GLN A 1 102 ? -5.083 -13.311 8.898 1.00 92.12 102 GLN A N 1
ATOM 793 C CA . GLN A 1 102 ? -4.699 -13.609 10.281 1.00 92.12 102 GLN A CA 1
ATOM 794 C C . GLN A 1 102 ? -3.179 -13.628 10.463 1.00 92.12 102 GLN A C 1
ATOM 796 O O . GLN A 1 102 ? -2.669 -13.050 11.423 1.00 92.12 102 GLN A O 1
ATOM 801 N N . PHE A 1 103 ? -2.442 -14.225 9.524 1.00 92.00 103 PHE A N 1
ATOM 802 C CA . PHE A 1 103 ? -0.979 -14.210 9.552 1.00 92.00 103 PHE A CA 1
ATOM 803 C C . PHE A 1 103 ? -0.415 -12.786 9.488 1.00 92.00 103 PHE A C 1
ATOM 805 O O . PHE A 1 103 ? 0.439 -12.410 10.295 1.00 92.00 103 PHE A O 1
ATOM 812 N N . VAL A 1 104 ? -0.926 -11.968 8.564 1.00 92.75 104 VAL A N 1
ATOM 813 C CA . VAL A 1 104 ? -0.507 -10.568 8.419 1.00 92.75 104 VAL A CA 1
ATOM 814 C C . VAL A 1 104 ? -0.858 -9.748 9.668 1.00 92.75 104 VAL A C 1
ATOM 816 O O . VAL A 1 104 ? -0.038 -8.950 10.121 1.00 92.75 104 VAL A O 1
ATOM 819 N N . MET A 1 105 ? -2.031 -9.974 10.268 1.00 91.06 105 MET A N 1
ATOM 820 C CA . MET A 1 105 ? -2.435 -9.323 11.521 1.00 91.06 105 MET A CA 1
ATOM 821 C C . MET A 1 105 ? -1.506 -9.690 12.679 1.00 91.06 105 MET A C 1
ATOM 823 O O . MET A 1 105 ? -1.017 -8.791 13.360 1.00 91.06 105 MET A O 1
ATOM 827 N N . LYS A 1 106 ? -1.170 -10.974 12.843 1.00 92.38 106 LYS A N 1
ATOM 828 C CA . LYS A 1 106 ? -0.216 -11.423 13.866 1.00 92.38 106 LYS A CA 1
ATOM 829 C C . LYS A 1 106 ? 1.143 -10.733 13.714 1.00 92.38 106 LYS A C 1
ATOM 831 O O . LYS A 1 106 ? 1.716 -10.261 14.688 1.00 92.38 106 LYS A O 1
ATOM 836 N N . LYS A 1 107 ? 1.635 -10.584 12.479 1.00 91.50 107 LYS A N 1
ATOM 837 C CA . LYS A 1 107 ? 2.885 -9.853 12.201 1.00 91.50 107 LYS A CA 1
ATOM 838 C C . LYS A 1 107 ? 2.799 -8.368 12.559 1.00 91.50 107 LYS A C 1
ATOM 840 O O . LYS A 1 107 ? 3.800 -7.788 12.990 1.00 91.50 107 LYS A O 1
ATOM 845 N N . PHE A 1 108 ? 1.634 -7.743 12.392 1.00 91.12 108 PHE A N 1
ATOM 846 C CA . PHE A 1 108 ? 1.417 -6.362 12.828 1.00 91.12 108 PHE A CA 1
ATOM 847 C C . PHE A 1 108 ? 1.421 -6.239 14.351 1.00 91.12 108 PHE A C 1
ATOM 849 O O . PHE A 1 108 ? 2.066 -5.329 14.870 1.00 91.12 108 PHE A O 1
ATOM 856 N N . GLU A 1 109 ? 0.770 -7.161 15.058 1.00 89.88 109 GLU A N 1
ATOM 857 C CA . GLU A 1 109 ? 0.771 -7.216 16.524 1.00 89.88 109 GLU A CA 1
ATOM 858 C C . GLU A 1 109 ? 2.183 -7.450 17.071 1.00 89.88 109 GLU A C 1
ATOM 860 O O . GLU A 1 109 ? 2.648 -6.684 17.912 1.00 89.88 109 GLU A O 1
ATOM 865 N N . ASP A 1 110 ? 2.923 -8.415 16.520 1.00 89.88 110 ASP A N 1
ATOM 866 C CA . ASP A 1 110 ? 4.316 -8.682 16.892 1.00 89.88 110 ASP A CA 1
ATOM 867 C C . ASP A 1 110 ? 5.210 -7.450 16.684 1.00 89.88 110 ASP A C 1
ATOM 869 O O . ASP A 1 110 ? 6.064 -7.136 17.517 1.00 89.88 110 ASP A O 1
ATOM 873 N N . SER A 1 111 ? 5.007 -6.725 15.580 1.00 86.69 111 SER A N 1
ATOM 874 C CA . SER A 1 111 ? 5.747 -5.491 15.291 1.00 86.69 11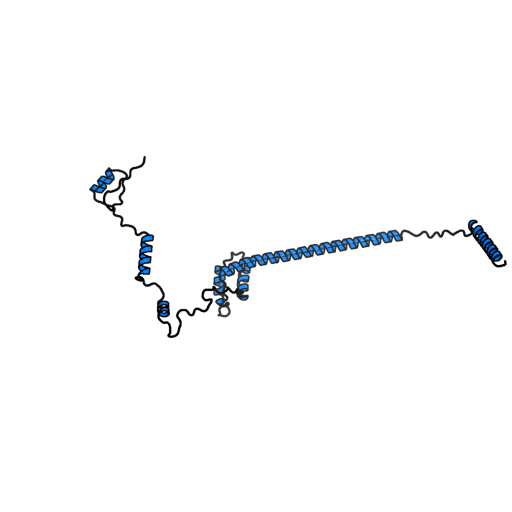1 SER A CA 1
ATOM 875 C C . SER A 1 111 ? 5.364 -4.359 16.245 1.00 86.69 111 SER A C 1
ATOM 877 O O . SER A 1 111 ? 6.232 -3.595 16.667 1.00 86.69 111 SER A O 1
ATOM 879 N N . SER A 1 112 ? 4.084 -4.270 16.616 1.00 85.56 112 SER A N 1
ATOM 880 C CA . SER A 1 112 ? 3.576 -3.290 17.579 1.00 85.56 112 SER A CA 1
ATOM 881 C C . SER A 1 112 ? 4.131 -3.545 18.980 1.00 85.56 112 SER A C 1
ATOM 883 O O . SER A 1 112 ? 4.665 -2.622 19.597 1.00 85.56 112 SER A O 1
ATOM 885 N N . ASN A 1 113 ? 4.123 -4.803 19.429 1.00 86.19 113 ASN A N 1
ATOM 886 C CA . ASN A 1 113 ? 4.695 -5.229 20.707 1.00 86.19 113 ASN A C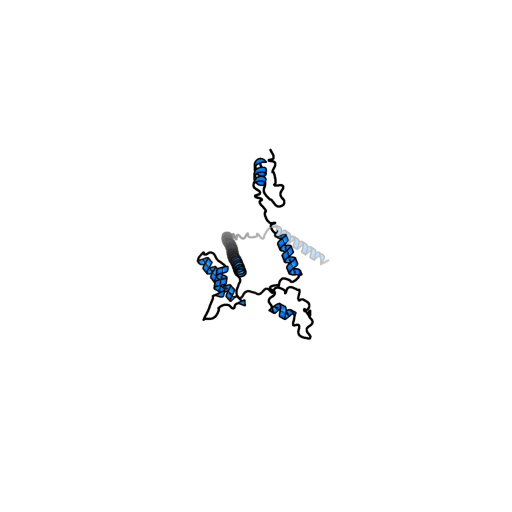A 1
ATOM 887 C C . ASN A 1 113 ? 6.192 -4.906 20.790 1.00 86.19 113 ASN A C 1
ATOM 889 O O . ASN A 1 113 ? 6.674 -4.412 21.808 1.00 86.19 113 ASN A O 1
ATOM 893 N N . LYS A 1 114 ? 6.926 -5.118 19.691 1.00 86.19 114 LYS A N 1
ATOM 894 C CA . LYS A 1 114 ? 8.358 -4.796 19.589 1.00 86.19 114 LYS A CA 1
ATOM 895 C C . LYS A 1 114 ? 8.640 -3.310 19.316 1.00 86.19 114 LYS A C 1
ATOM 897 O O . LYS A 1 114 ? 9.806 -2.929 19.266 1.00 86.19 114 LYS A O 1
ATOM 902 N N . LYS A 1 115 ? 7.608 -2.474 19.124 1.00 85.12 115 LYS A N 1
ATOM 903 C CA . LYS A 1 115 ? 7.704 -1.060 18.698 1.00 85.12 115 LYS A CA 1
ATOM 904 C C . LYS A 1 115 ? 8.564 -0.858 17.440 1.00 85.12 115 LYS A C 1
ATOM 906 O O . LYS A 1 115 ? 9.244 0.157 17.292 1.00 85.12 115 LYS A O 1
ATOM 911 N N . LEU A 1 116 ? 8.535 -1.822 16.521 1.00 84.31 116 LEU A N 1
ATOM 912 C CA . LEU A 1 116 ? 9.300 -1.783 15.277 1.00 84.31 116 LEU A CA 1
ATOM 913 C C . LEU A 1 116 ? 8.479 -1.193 14.131 1.00 84.31 116 LEU A C 1
ATOM 915 O O . LEU A 1 116 ? 7.260 -1.352 14.044 1.00 84.31 116 LEU A O 1
ATOM 919 N N . LYS A 1 117 ? 9.174 -0.531 13.202 1.00 86.94 117 LYS A N 1
ATOM 920 C CA . LYS A 1 117 ? 8.564 -0.018 11.976 1.00 86.94 117 LYS A CA 1
ATOM 921 C C . LYS A 1 117 ? 8.159 -1.179 11.068 1.00 86.94 117 LYS A C 1
ATOM 923 O O . LYS A 1 117 ? 8.964 -2.054 10.762 1.00 86.94 117 LYS A O 1
ATOM 928 N N . ILE A 1 118 ? 6.913 -1.151 10.604 1.00 87.25 118 ILE A N 1
ATOM 929 C CA . ILE A 1 118 ? 6.356 -2.182 9.727 1.00 87.25 118 ILE A CA 1
ATOM 930 C C . ILE A 1 118 ? 6.753 -1.904 8.278 1.00 87.25 118 ILE A C 1
ATOM 932 O O . ILE A 1 118 ? 6.522 -0.814 7.750 1.00 87.25 118 ILE A O 1
ATOM 936 N N . TYR A 1 119 ? 7.304 -2.922 7.619 1.00 90.88 119 TYR A N 1
ATOM 937 C CA . TYR A 1 119 ? 7.672 -2.883 6.206 1.00 90.88 119 TYR A CA 1
ATOM 938 C C . TYR A 1 119 ? 6.818 -3.882 5.406 1.00 90.88 119 TYR A C 1
ATOM 940 O O . TYR A 1 119 ? 7.130 -5.074 5.378 1.00 90.88 119 TYR A O 1
ATOM 948 N N . PRO A 1 120 ? 5.769 -3.425 4.689 1.00 91.62 120 PRO A N 1
ATOM 949 C CA . PRO A 1 120 ? 4.850 -4.306 3.957 1.00 91.62 120 PRO A CA 1
ATOM 950 C C . PRO A 1 120 ? 5.520 -5.192 2.901 1.00 91.62 120 PRO A C 1
ATOM 952 O O . PRO A 1 120 ? 5.053 -6.293 2.629 1.00 91.62 120 PRO A O 1
ATOM 955 N N . LYS A 1 121 ? 6.628 -4.726 2.306 1.00 93.00 121 LYS A N 1
ATOM 956 C CA . LYS A 1 121 ? 7.407 -5.501 1.327 1.00 93.00 121 LYS A CA 1
ATOM 957 C C . LYS A 1 121 ? 8.043 -6.747 1.949 1.00 93.00 121 LYS A C 1
ATOM 959 O O . LYS A 1 121 ? 8.066 -7.785 1.297 1.00 93.00 121 LYS A O 1
ATOM 964 N N . LEU A 1 122 ? 8.530 -6.642 3.189 1.00 91.25 122 LEU A N 1
ATOM 965 C CA . LEU A 1 122 ? 9.127 -7.770 3.908 1.00 91.25 122 LEU A CA 1
ATOM 966 C C . LEU A 1 122 ? 8.054 -8.793 4.270 1.00 91.25 122 LEU A C 1
ATOM 968 O O . LEU A 1 122 ? 8.218 -9.965 3.971 1.00 91.25 122 LEU A O 1
ATOM 972 N N . ILE A 1 123 ? 6.901 -8.337 4.764 1.00 90.81 123 ILE A N 1
ATOM 973 C CA . ILE A 1 123 ? 5.767 -9.218 5.081 1.00 90.81 123 ILE A CA 1
ATOM 974 C C . ILE A 1 123 ? 5.261 -9.943 3.825 1.00 90.81 123 ILE A C 1
ATOM 976 O O . ILE A 1 123 ? 4.971 -11.132 3.880 1.00 90.81 123 ILE A O 1
ATOM 980 N N . ALA A 1 124 ? 5.207 -9.265 2.673 1.00 92.56 124 ALA A N 1
ATOM 981 C CA . ALA A 1 124 ? 4.840 -9.903 1.407 1.00 92.56 124 ALA A CA 1
ATOM 982 C C . A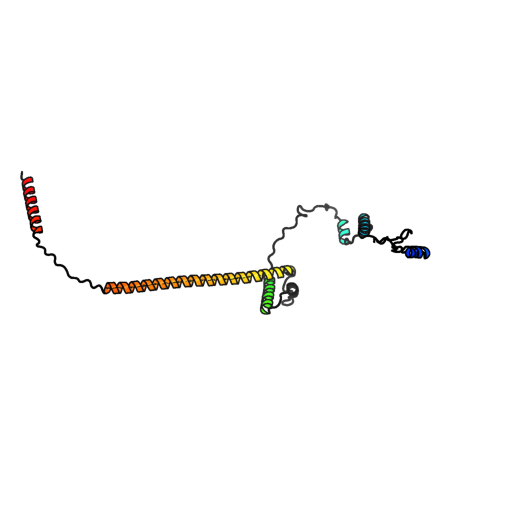LA A 1 124 ? 5.835 -10.996 0.985 1.00 92.56 124 ALA A C 1
ATOM 984 O O . ALA A 1 124 ? 5.439 -11.973 0.358 1.00 92.56 124 ALA A O 1
ATOM 985 N N . LYS A 1 125 ? 7.128 -10.813 1.282 1.00 91.50 125 LYS A N 1
ATOM 986 C CA . LYS A 1 125 ? 8.170 -11.810 1.016 1.00 91.50 125 LYS A CA 1
ATOM 987 C C . LYS A 1 125 ? 8.042 -12.988 1.982 1.00 91.50 125 LYS A C 1
ATOM 989 O O . LYS A 1 125 ? 7.936 -14.117 1.525 1.00 91.50 125 LYS A O 1
ATOM 994 N N . GLU A 1 126 ? 7.920 -12.708 3.277 1.00 89.69 126 GLU A N 1
ATOM 995 C CA . GLU A 1 126 ? 7.715 -13.725 4.313 1.00 89.69 126 GLU A CA 1
ATOM 996 C C . GLU A 1 126 ? 6.473 -14.577 4.051 1.00 89.69 126 GLU A C 1
ATOM 998 O O . GLU A 1 126 ? 6.518 -15.782 4.268 1.00 89.69 126 GLU A O 1
ATOM 1003 N N . LEU A 1 127 ? 5.387 -13.973 3.551 1.00 89.94 127 LEU A N 1
ATOM 1004 C CA . LEU A 1 127 ? 4.158 -14.679 3.188 1.00 89.94 127 LEU A CA 1
ATOM 1005 C C . LEU A 1 127 ? 4.396 -15.745 2.107 1.00 89.94 127 LEU A C 1
ATOM 1007 O O . LEU A 1 127 ? 3.808 -16.819 2.180 1.00 89.94 127 LEU A O 1
ATOM 1011 N N . ARG A 1 128 ? 5.264 -15.461 1.128 1.00 88.25 128 ARG A N 1
ATOM 1012 C CA . ARG A 1 128 ? 5.620 -16.401 0.050 1.00 88.25 128 ARG A CA 1
ATOM 1013 C C . ARG A 1 128 ? 6.573 -17.500 0.505 1.00 88.25 128 ARG A C 1
ATOM 1015 O O . ARG A 1 128 ? 6.626 -18.551 -0.116 1.00 88.25 128 ARG A O 1
ATOM 1022 N N . GLU A 1 129 ? 7.336 -17.235 1.558 1.00 86.81 129 GLU A N 1
ATOM 1023 C CA . GLU A 1 129 ? 8.367 -18.130 2.091 1.00 86.81 129 GLU A CA 1
ATOM 1024 C C . GLU A 1 129 ? 7.854 -18.987 3.260 1.00 86.81 129 GLU A C 1
ATOM 1026 O O . GLU A 1 129 ? 8.591 -19.828 3.768 1.00 86.81 129 GLU A O 1
ATOM 1031 N N . GLN A 1 130 ? 6.602 -18.802 3.707 1.00 81.62 130 GLN A N 1
ATOM 1032 C CA . GLN A 1 130 ? 6.030 -19.627 4.771 1.00 81.62 130 GLN A CA 1
ATOM 1033 C C . GLN A 1 130 ? 5.812 -21.066 4.296 1.00 81.62 130 GLN A C 1
ATOM 1035 O O . GLN A 1 130 ? 4.986 -21.335 3.420 1.00 81.62 130 GLN A O 1
ATOM 1040 N N . ILE A 1 131 ? 6.509 -21.994 4.946 1.00 81.44 131 ILE A N 1
ATOM 1041 C CA . ILE A 1 131 ? 6.369 -23.436 4.761 1.00 81.44 131 ILE A CA 1
ATOM 1042 C C . ILE A 1 131 ? 5.862 -24.021 6.080 1.00 81.44 131 ILE A C 1
ATOM 1044 O O . ILE A 1 131 ? 6.447 -23.772 7.136 1.00 81.44 131 ILE A O 1
ATOM 1048 N N . LYS A 1 132 ? 4.782 -24.800 6.019 1.00 77.56 132 LYS A N 1
ATOM 1049 C CA . LYS A 1 132 ? 4.307 -25.639 7.126 1.00 77.56 132 LYS A CA 1
ATOM 1050 C C . LYS A 1 132 ? 4.323 -27.088 6.667 1.00 77.56 132 LYS A C 1
ATOM 1052 O O . LYS A 1 132 ? 3.840 -27.390 5.581 1.00 77.56 132 LYS A O 1
ATOM 1057 N N . ASP A 1 133 ? 4.925 -27.959 7.473 1.00 70.75 133 ASP A N 1
ATOM 1058 C CA . ASP A 1 133 ? 4.964 -29.408 7.232 1.00 70.75 133 ASP A CA 1
ATOM 1059 C C . ASP A 1 133 ? 5.484 -29.781 5.829 1.00 70.75 133 ASP A C 1
ATOM 1061 O O . ASP A 1 133 ? 4.947 -30.641 5.138 1.00 70.75 133 ASP A O 1
ATOM 1065 N N . GLY A 1 134 ? 6.522 -29.068 5.371 1.00 72.25 134 GLY A N 1
ATOM 1066 C CA . GLY A 1 134 ? 7.160 -29.292 4.069 1.00 72.25 134 GLY A CA 1
ATOM 1067 C C . GLY A 1 134 ? 6.396 -28.746 2.858 1.00 72.25 134 GLY A C 1
ATOM 1068 O O . GLY A 1 134 ? 6.918 -28.807 1.747 1.00 72.25 134 GLY A O 1
ATOM 1069 N N . THR A 1 135 ? 5.212 -28.157 3.054 1.00 77.12 135 THR A N 1
ATOM 1070 C CA . THR A 1 135 ? 4.387 -27.583 1.978 1.00 77.12 135 THR A CA 1
ATOM 1071 C C . THR A 1 135 ? 4.237 -26.069 2.154 1.00 77.12 135 THR A C 1
ATOM 1073 O O . THR A 1 135 ? 4.261 -25.553 3.274 1.00 77.12 135 THR A O 1
ATOM 1076 N N . LEU A 1 136 ? 4.093 -25.324 1.051 1.00 80.25 136 LEU A N 1
ATOM 1077 C CA . LEU A 1 136 ? 3.779 -23.891 1.100 1.00 80.25 136 LEU A CA 1
ATOM 1078 C C . LEU A 1 136 ? 2.494 -23.677 1.905 1.00 80.25 136 LEU A C 1
ATOM 1080 O O . LEU A 1 136 ? 1.446 -24.220 1.563 1.00 80.25 136 LEU A O 1
ATOM 1084 N N . GLN A 1 137 ? 2.577 -22.872 2.965 1.00 82.62 137 GLN A N 1
ATOM 1085 C CA . GLN A 1 137 ? 1.448 -22.630 3.863 1.00 82.62 137 GLN A CA 1
ATOM 1086 C C . GLN A 1 137 ? 0.286 -21.925 3.147 1.00 82.62 137 GLN A C 1
ATOM 1088 O O . GLN A 1 137 ? -0.871 -22.123 3.507 1.00 82.62 137 GLN A O 1
ATOM 1093 N N . PHE A 1 138 ? 0.596 -21.081 2.162 1.00 87.12 138 PHE A N 1
ATOM 1094 C CA . PHE A 1 138 ? -0.383 -20.297 1.418 1.00 87.12 138 PHE A CA 1
ATOM 1095 C C . PHE A 1 138 ? -0.227 -20.551 -0.075 1.00 87.12 138 PHE A C 1
ATOM 1097 O O . PHE A 1 138 ? 0.882 -20.458 -0.610 1.00 87.12 138 PHE A O 1
ATOM 1104 N N . ALA A 1 139 ? -1.343 -20.819 -0.751 1.00 85.69 139 ALA A N 1
ATOM 1105 C CA . ALA A 1 139 ? -1.361 -21.017 -2.192 1.00 85.69 139 ALA A CA 1
ATOM 1106 C C . ALA A 1 139 ? -1.007 -19.709 -2.936 1.00 85.69 139 ALA A C 1
ATOM 1108 O O . ALA A 1 139 ? -1.362 -18.625 -2.459 1.00 85.69 139 ALA A O 1
ATOM 1109 N N . PRO A 1 140 ? -0.329 -19.768 -4.101 1.00 85.31 140 PRO A N 1
ATOM 1110 C CA . PRO A 1 140 ? 0.131 -18.571 -4.812 1.00 85.31 140 PRO A CA 1
ATOM 1111 C C . PRO A 1 140 ? -0.965 -17.568 -5.195 1.00 85.31 140 PRO A C 1
ATOM 1113 O O . PRO A 1 140 ? -0.702 -16.370 -5.307 1.00 85.31 140 PRO A O 1
ATOM 1116 N N . ASP A 1 141 ? -2.195 -18.040 -5.383 1.00 85.31 141 ASP A N 1
ATOM 1117 C CA . ASP A 1 141 ? -3.372 -17.230 -5.703 1.00 85.31 141 ASP A CA 1
ATOM 1118 C C . ASP A 1 141 ? -3.909 -16.434 -4.500 1.00 85.31 141 ASP A C 1
ATOM 1120 O O . ASP A 1 141 ? -4.530 -15.383 -4.677 1.00 85.31 141 ASP A O 1
ATOM 1124 N N . THR A 1 142 ? -3.637 -16.902 -3.279 1.00 87.25 142 THR A N 1
ATOM 1125 C CA . THR A 1 142 ? -4.033 -16.248 -2.020 1.00 87.25 142 THR A CA 1
ATOM 1126 C C . THR A 1 142 ? -3.034 -15.193 -1.541 1.00 87.25 142 THR A C 1
ATOM 1128 O O . THR A 1 142 ? -3.312 -14.451 -0.593 1.00 87.25 142 THR A O 1
ATOM 1131 N N . TRP A 1 143 ? -1.869 -15.088 -2.184 1.00 90.12 143 TRP A N 1
ATOM 1132 C CA . TRP A 1 143 ? -0.821 -14.166 -1.762 1.00 90.12 143 TRP A CA 1
ATOM 1133 C C . TRP A 1 143 ? -1.237 -12.701 -1.891 1.00 90.12 143 TRP A C 1
ATOM 1135 O O . TRP A 1 143 ? -1.770 -12.249 -2.905 1.00 90.12 143 TRP A O 1
ATOM 1145 N N . LEU A 1 144 ? -0.910 -11.921 -0.862 1.00 90.62 144 LEU A N 1
ATOM 1146 C CA . LEU A 1 144 ? -1.169 -10.489 -0.843 1.00 90.62 144 LEU A CA 1
ATOM 1147 C C . LEU A 1 144 ? 0.032 -9.693 -1.356 1.00 90.62 144 LEU A C 1
ATOM 1149 O O . LEU A 1 144 ? 1.180 -9.882 -0.949 1.00 90.62 144 LEU A O 1
ATOM 1153 N N . ASN A 1 145 ? -0.257 -8.722 -2.214 1.00 92.44 145 ASN A N 1
ATOM 1154 C CA . ASN A 1 145 ? 0.694 -7.720 -2.667 1.00 92.44 145 ASN A CA 1
ATOM 1155 C C . ASN A 1 145 ? 1.011 -6.722 -1.533 1.00 92.44 145 ASN A C 1
ATOM 1157 O O . ASN A 1 145 ? 0.180 -6.448 -0.665 1.00 92.44 145 ASN A O 1
ATOM 1161 N N . TYR A 1 146 ? 2.183 -6.085 -1.584 1.00 93.00 146 TYR A N 1
ATOM 1162 C CA . TYR A 1 146 ? 2.614 -5.077 -0.613 1.00 93.00 146 TYR A CA 1
ATOM 1163 C C . TYR A 1 146 ? 1.583 -3.947 -0.437 1.00 93.00 146 TYR A C 1
ATOM 1165 O O . TYR A 1 146 ? 1.377 -3.477 0.680 1.00 93.00 146 TYR A O 1
ATOM 1173 N N . LYS A 1 147 ? 0.911 -3.521 -1.522 1.00 93.88 147 LYS A N 1
ATOM 1174 C CA . LYS A 1 147 ? -0.144 -2.490 -1.468 1.00 93.88 147 LYS A CA 1
ATOM 1175 C C . LYS A 1 147 ? -1.358 -2.971 -0.672 1.00 93.88 147 LYS A C 1
ATOM 1177 O O . LYS A 1 147 ? -1.920 -2.212 0.109 1.00 93.88 147 LYS A O 1
ATOM 1182 N N . GLN A 1 148 ? -1.748 -4.232 -0.852 1.00 92.62 148 GLN A N 1
ATOM 1183 C CA . GLN A 1 148 ? -2.875 -4.829 -0.134 1.00 92.62 148 GLN A CA 1
ATOM 1184 C C . GLN A 1 148 ? -2.549 -4.965 1.356 1.00 92.62 148 GLN A C 1
ATOM 1186 O O . GLN A 1 148 ? -3.364 -4.579 2.189 1.00 92.62 148 GLN A O 1
ATOM 1191 N N . ILE A 1 149 ? -1.331 -5.401 1.691 1.00 93.50 149 ILE A N 1
ATOM 1192 C CA . ILE A 1 149 ? -0.839 -5.473 3.077 1.00 93.50 149 ILE A CA 1
ATOM 1193 C C . ILE A 1 149 ? -0.808 -4.081 3.723 1.00 93.50 149 ILE A C 1
ATOM 1195 O O . ILE A 1 149 ? -1.253 -3.921 4.858 1.00 93.50 149 ILE A O 1
ATOM 1199 N N . LEU A 1 150 ? -0.351 -3.051 3.003 1.00 92.94 150 LEU A N 1
ATOM 1200 C CA . LEU A 1 150 ? -0.370 -1.670 3.496 1.00 92.94 150 LEU A CA 1
ATOM 1201 C C . LEU A 1 150 ? -1.799 -1.187 3.793 1.00 92.94 150 LEU A C 1
ATOM 1203 O O . LEU A 1 150 ? -2.050 -0.605 4.848 1.00 92.94 150 LEU A O 1
ATOM 1207 N N . ASN A 1 151 ? -2.743 -1.458 2.892 1.00 92.56 151 ASN A N 1
ATOM 1208 C CA . ASN A 1 151 ? -4.146 -1.095 3.093 1.00 92.56 151 ASN A CA 1
ATOM 1209 C C . ASN A 1 151 ? -4.757 -1.836 4.293 1.00 92.56 151 ASN A C 1
ATOM 1211 O O . ASN A 1 151 ? -5.512 -1.241 5.067 1.00 92.56 151 ASN A O 1
ATOM 1215 N N . LEU A 1 152 ? -4.408 -3.114 4.484 1.00 91.75 152 LEU A N 1
ATOM 1216 C CA . LEU A 1 152 ? -4.814 -3.885 5.660 1.00 91.75 152 LEU A CA 1
ATOM 1217 C C . LEU A 1 152 ? -4.266 -3.273 6.948 1.00 91.75 152 LEU A C 1
ATOM 1219 O O . LEU A 1 152 ? -5.029 -3.117 7.897 1.00 91.75 152 LEU A O 1
ATOM 1223 N N . TYR A 1 153 ? -3.000 -2.855 6.968 1.00 90.25 153 TYR A N 1
ATOM 1224 C CA . TYR A 1 153 ? -2.393 -2.194 8.125 1.00 90.25 153 TYR A CA 1
ATOM 1225 C C . TYR A 1 153 ? -3.129 -0.904 8.514 1.00 90.25 153 TYR A C 1
ATOM 1227 O O . TYR A 1 153 ? -3.507 -0.711 9.670 1.00 90.25 153 TYR A O 1
ATOM 1235 N N . GLN A 1 154 ? -3.408 -0.038 7.536 1.00 89.31 154 GLN A N 1
ATOM 1236 C CA . GLN A 1 154 ? -4.155 1.201 7.776 1.00 89.31 154 GLN A CA 1
ATOM 1237 C C . GLN A 1 154 ? -5.578 0.922 8.281 1.00 89.31 154 GLN A C 1
ATOM 1239 O O . GLN A 1 154 ? -6.068 1.596 9.189 1.00 89.31 154 GLN A O 1
ATOM 1244 N N . THR A 1 155 ? -6.235 -0.091 7.714 1.00 89.00 155 THR A N 1
ATOM 1245 C CA . THR A 1 155 ? -7.582 -0.506 8.125 1.00 89.00 155 THR A CA 1
ATOM 1246 C C . THR A 1 155 ? -7.578 -1.080 9.541 1.00 89.00 155 THR A C 1
ATOM 1248 O O . THR A 1 155 ? -8.479 -0.778 10.322 1.00 89.00 155 THR A O 1
ATOM 1251 N N . PHE A 1 156 ? -6.562 -1.869 9.893 1.00 86.19 156 PHE A N 1
ATOM 1252 C CA . PHE A 1 156 ? -6.390 -2.434 11.228 1.00 86.19 156 PHE A CA 1
ATOM 1253 C C . PHE A 1 156 ? -6.247 -1.333 12.284 1.00 86.19 156 PHE A C 1
ATOM 1255 O O . PHE A 1 156 ? -6.998 -1.323 13.258 1.00 86.19 156 PHE A O 1
ATOM 1262 N N . GLY A 1 157 ? -5.389 -0.336 12.037 1.00 82.19 157 GLY A N 1
ATOM 1263 C CA . GLY A 1 157 ? -5.238 0.810 12.938 1.00 82.19 157 GLY A CA 1
ATOM 1264 C C . GLY A 1 157 ? -6.537 1.601 13.138 1.00 82.19 157 GLY A C 1
ATOM 1265 O O . GLY A 1 157 ? -6.868 1.977 14.262 1.00 82.19 157 GLY A O 1
ATOM 1266 N N . ARG A 1 158 ? -7.322 1.810 12.069 1.00 82.06 158 ARG A N 1
ATOM 1267 C CA . ARG A 1 158 ? -8.644 2.462 12.165 1.00 82.06 158 ARG A CA 1
ATOM 1268 C C . ARG A 1 158 ? -9.627 1.643 13.004 1.00 82.06 158 ARG A C 1
ATOM 1270 O O . ARG A 1 158 ? -10.256 2.197 13.900 1.00 82.06 158 ARG A O 1
ATOM 1277 N N . LYS A 1 159 ? -9.722 0.334 12.750 1.00 82.50 159 LYS A N 1
ATOM 1278 C CA . LYS A 1 159 ? -10.614 -0.570 13.494 1.00 82.50 159 LYS A CA 1
ATOM 1279 C C . LYS A 1 159 ? -10.255 -0.659 14.977 1.00 82.50 159 LYS A C 1
ATOM 1281 O O . LYS A 1 159 ? -11.163 -0.684 15.803 1.00 82.50 159 LYS A O 1
ATOM 1286 N N . SER A 1 160 ? -8.963 -0.671 15.314 1.00 79.19 160 SER A N 1
ATOM 1287 C CA . SER A 1 160 ? -8.510 -0.683 16.712 1.00 79.19 160 SER A CA 1
ATOM 1288 C C . SER A 1 160 ? -8.977 0.568 17.457 1.00 79.19 160 SER A C 1
ATOM 1290 O O . SER A 1 160 ? -9.605 0.467 18.509 1.00 79.19 160 SER A O 1
ATOM 1292 N N . ARG A 1 161 ? -8.775 1.753 16.863 1.00 79.00 161 ARG A N 1
ATOM 1293 C CA . ARG A 1 161 ? -9.228 3.029 17.443 1.00 79.00 161 ARG A CA 1
ATOM 1294 C C . ARG A 1 161 ? -10.746 3.089 17.606 1.00 79.00 161 ARG A C 1
ATOM 1296 O O . ARG A 1 161 ? -11.239 3.494 18.653 1.00 79.00 161 ARG A O 1
ATOM 1303 N N . GLU A 1 162 ? -11.489 2.637 16.601 1.00 85.81 162 GLU A N 1
ATOM 1304 C CA . GLU A 1 162 ? -12.952 2.603 16.654 1.00 85.81 162 GLU A CA 1
ATOM 1305 C C . GLU A 1 162 ? -13.466 1.676 17.773 1.00 85.81 162 GLU A C 1
ATOM 1307 O O . GLU A 1 162 ? -14.436 2.000 18.465 1.00 85.81 162 GLU A O 1
ATOM 1312 N N . LEU A 1 163 ? -12.809 0.531 17.991 1.00 77.12 163 LEU A N 1
ATOM 1313 C CA . LEU A 1 163 ? -13.148 -0.394 19.073 1.00 77.12 163 LEU A CA 1
ATOM 1314 C C . LEU A 1 163 ? -12.873 0.225 20.454 1.00 77.12 163 LEU A C 1
ATOM 1316 O O . LEU A 1 163 ? -13.714 0.141 21.355 1.00 77.12 163 LEU A O 1
ATOM 1320 N N . GLU A 1 164 ? -11.736 0.899 20.619 1.00 81.00 164 GLU A N 1
ATOM 1321 C CA . GLU A 1 164 ? -11.406 1.641 21.841 1.00 81.00 164 GLU A CA 1
ATOM 1322 C C . GLU A 1 164 ? -12.416 2.763 22.125 1.00 81.00 164 GLU A C 1
ATOM 1324 O O . GLU A 1 164 ? -12.869 2.932 23.258 1.00 81.00 164 GLU A O 1
ATOM 1329 N N . GLU A 1 165 ? -12.842 3.504 21.105 1.00 86.25 165 GLU A N 1
ATOM 1330 C CA . GLU A 1 165 ? -13.861 4.547 21.252 1.00 86.25 165 GLU A CA 1
ATOM 1331 C C . GLU A 1 165 ? -15.227 3.968 21.643 1.00 86.25 165 GLU A C 1
ATOM 1333 O O . GLU A 1 165 ? -15.885 4.488 22.550 1.00 86.25 165 GLU A O 1
ATOM 1338 N N . LYS A 1 166 ? -15.650 2.859 21.022 1.00 87.50 166 LYS A N 1
ATOM 1339 C CA . LYS A 1 166 ? -16.904 2.168 21.376 1.00 87.50 166 LYS A CA 1
ATOM 1340 C C . LYS A 1 166 ? -16.886 1.656 22.814 1.00 87.50 166 LYS A C 1
ATOM 1342 O O . LYS A 1 166 ? -17.880 1.803 23.529 1.00 87.50 166 LYS A O 1
ATOM 1347 N N . THR A 1 167 ? -15.769 1.085 23.265 1.00 86.88 167 THR A N 1
ATOM 1348 C CA . THR A 1 167 ? -15.641 0.606 24.652 1.00 86.88 167 THR A CA 1
ATOM 1349 C C . THR A 1 167 ? -15.651 1.759 25.656 1.00 86.88 167 THR A C 1
ATOM 1351 O O . THR A 1 167 ? -16.349 1.659 26.668 1.00 86.88 167 THR A O 1
ATOM 1354 N N . LYS A 1 168 ? -14.977 2.881 25.363 1.00 89.81 168 LYS A N 1
ATOM 1355 C CA . LYS A 1 168 ? -15.037 4.110 26.178 1.00 89.81 168 LYS A CA 1
ATOM 1356 C C . LYS A 1 168 ? -16.458 4.669 26.265 1.00 89.81 168 LYS A C 1
ATOM 1358 O O . LYS A 1 168 ? -16.942 4.900 27.371 1.00 89.81 168 LYS A O 1
ATOM 1363 N N . LYS A 1 169 ? -17.167 4.798 25.136 1.00 90.50 169 LYS A N 1
ATOM 1364 C CA . LYS A 1 169 ? -18.573 5.249 25.104 1.00 90.50 169 LYS A CA 1
ATOM 1365 C C . LYS A 1 169 ? -19.492 4.330 25.914 1.00 90.50 169 LYS A C 1
ATOM 1367 O O . LYS A 1 169 ? -20.323 4.816 26.674 1.00 90.50 169 LYS A O 1
ATOM 1372 N N . LYS A 1 170 ? -19.313 3.006 25.818 1.00 90.69 170 LYS A N 1
ATOM 1373 C CA . LYS A 1 170 ? -20.086 2.033 26.611 1.00 90.69 170 LYS A CA 1
ATOM 1374 C C . LYS A 1 170 ? -19.820 2.166 28.113 1.00 90.69 170 LYS A C 1
ATOM 1376 O O . LYS A 1 170 ? -20.760 2.088 28.897 1.00 90.69 170 LYS A O 1
ATOM 1381 N N . LYS A 1 171 ? -18.561 2.373 28.520 1.00 90.00 171 LYS A N 1
ATOM 1382 C CA . LYS A 1 171 ? -18.207 2.638 29.926 1.00 90.00 171 LYS A CA 1
ATOM 1383 C C . LYS A 1 171 ? -18.829 3.943 30.421 1.00 90.00 171 LYS A C 1
ATOM 1385 O O . LYS A 1 171 ? -19.425 3.938 31.490 1.00 90.00 171 LYS A O 1
ATOM 1390 N N . HIS A 1 172 ? -18.744 5.013 29.629 1.00 90.50 172 HIS A N 1
ATOM 1391 C CA . HIS A 1 172 ? -19.357 6.299 29.958 1.00 90.50 172 HIS 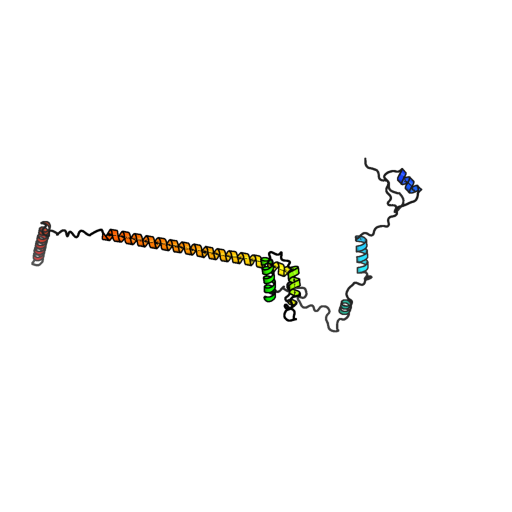A CA 1
ATOM 1392 C C . HIS A 1 172 ? -20.870 6.164 30.150 1.00 90.50 172 HIS A C 1
ATOM 1394 O O . HIS A 1 172 ? -21.392 6.594 31.168 1.00 90.50 172 HIS A O 1
ATOM 1400 N N . ARG A 1 173 ? -21.563 5.494 29.220 1.00 91.88 173 ARG A N 1
ATOM 1401 C CA . ARG A 1 173 ? -23.007 5.245 29.323 1.00 91.88 173 ARG A CA 1
ATOM 1402 C C . ARG A 1 173 ? -23.383 4.462 30.588 1.00 91.88 173 ARG A C 1
ATOM 1404 O O . ARG A 1 173 ? -24.326 4.819 31.275 1.00 91.88 173 ARG A O 1
ATOM 1411 N N . ARG A 1 174 ? -22.615 3.426 30.939 1.00 91.19 174 ARG A N 1
ATOM 1412 C CA . ARG A 1 174 ? -22.837 2.681 32.191 1.00 91.19 174 ARG A CA 1
ATOM 1413 C C . ARG A 1 174 ? -22.604 3.539 33.435 1.00 91.19 174 ARG A C 1
ATOM 1415 O O . ARG A 1 174 ? -23.298 3.367 34.427 1.00 91.19 174 ARG A O 1
ATOM 1422 N N . ALA A 1 175 ? -21.621 4.438 33.399 1.00 91.69 175 ALA A N 1
ATOM 1423 C CA . ALA A 1 175 ? -21.343 5.342 34.510 1.00 91.69 175 ALA A CA 1
ATOM 1424 C C . ALA A 1 175 ? -22.465 6.374 34.703 1.00 91.69 175 ALA A C 1
ATOM 1426 O O . ALA A 1 175 ? -22.840 6.640 35.841 1.00 91.69 175 ALA A O 1
ATOM 1427 N N . THR A 1 176 ? -23.030 6.907 33.613 1.00 93.06 176 THR A N 1
ATOM 1428 C CA . THR A 1 176 ? -24.176 7.828 33.679 1.00 93.06 176 THR A CA 1
ATOM 1429 C C . THR A 1 176 ? -25.429 7.124 34.193 1.00 93.06 176 THR A C 1
ATOM 1431 O O . THR A 1 176 ? -26.045 7.620 35.127 1.00 93.06 176 THR A O 1
ATOM 1434 N N . GLU A 1 177 ? -25.737 5.924 33.686 1.00 94.50 177 GLU A N 1
ATOM 1435 C CA . GLU A 1 177 ? -26.861 5.102 34.175 1.00 94.50 177 GLU A CA 1
ATOM 1436 C C . GLU A 1 177 ? -26.712 4.777 35.680 1.00 94.50 177 GLU A C 1
ATOM 1438 O O . GLU A 1 177 ? -27.672 4.845 36.444 1.00 94.50 177 GLU A O 1
ATOM 1443 N N . ALA A 1 178 ? -25.492 4.487 36.150 1.00 93.12 178 ALA A N 1
ATOM 1444 C CA . ALA A 1 178 ? -25.232 4.244 37.571 1.00 93.12 178 ALA A CA 1
ATOM 1445 C C . ALA A 1 178 ? -25.382 5.503 38.447 1.00 93.12 178 ALA A C 1
ATOM 1447 O O . ALA A 1 178 ? -25.789 5.393 39.604 1.00 93.12 178 ALA A O 1
ATOM 1448 N N . LEU A 1 179 ? -25.037 6.687 37.929 1.00 94.19 179 LEU A N 1
ATOM 1449 C CA . LEU A 1 179 ? -25.244 7.961 38.626 1.00 94.19 179 LEU A CA 1
ATOM 1450 C C . LEU A 1 179 ? -26.733 8.302 38.736 1.00 94.19 179 LEU A C 1
ATOM 1452 O O . LEU A 1 179 ? -27.172 8.697 39.813 1.00 94.19 179 LEU A O 1
ATOM 1456 N N . GLU A 1 180 ? -27.511 8.089 37.672 1.00 93.81 180 GLU A N 1
ATOM 1457 C CA . GLU A 1 180 ? -28.967 8.287 37.689 1.00 93.81 180 GLU A CA 1
ATOM 1458 C C . GLU A 1 180 ? -29.654 7.375 38.713 1.00 93.81 180 GLU A C 1
ATOM 1460 O O . GLU A 1 180 ? -30.465 7.844 39.510 1.00 93.81 180 GLU A O 1
ATOM 1465 N N . LEU A 1 181 ? -29.275 6.092 38.772 1.00 94.06 181 LEU A N 1
ATOM 1466 C CA . LEU A 1 181 ? -29.809 5.165 39.777 1.00 94.06 181 LEU A CA 1
ATOM 1467 C C . LEU A 1 181 ? -29.432 5.561 41.209 1.00 94.06 181 LEU A C 1
ATOM 1469 O O . LEU A 1 181 ? -30.261 5.455 42.112 1.00 94.06 181 LEU A O 1
ATOM 1473 N N . LYS A 1 182 ? -28.202 6.043 41.435 1.00 93.94 182 LYS A N 1
ATOM 1474 C CA . LYS A 1 182 ? -27.789 6.563 42.750 1.00 93.94 182 LYS A CA 1
ATOM 1475 C C . LYS A 1 182 ? -28.599 7.789 43.154 1.00 93.94 182 LYS A C 1
ATOM 1477 O O . LYS A 1 182 ? -28.983 7.895 44.315 1.00 93.94 182 LYS A O 1
ATOM 1482 N N . LEU A 1 183 ? -28.862 8.690 42.210 1.00 95.25 183 LEU A N 1
ATOM 1483 C CA . LEU A 1 183 ? -29.668 9.881 42.450 1.00 95.25 183 LEU A CA 1
ATOM 1484 C C . LEU A 1 183 ? -31.112 9.499 42.806 1.00 95.25 183 LEU A C 1
ATOM 1486 O O . LEU A 1 183 ? -31.640 9.991 43.799 1.00 95.25 183 LEU A O 1
ATOM 1490 N N . LEU A 1 184 ? -31.718 8.570 42.061 1.00 94.06 184 LEU A N 1
ATOM 1491 C CA . LEU A 1 184 ? -33.052 8.034 42.357 1.00 94.06 184 LEU A CA 1
ATOM 1492 C C . LEU A 1 184 ? -33.123 7.371 43.736 1.00 94.06 184 LEU A C 1
ATOM 1494 O O . LEU A 1 184 ? -34.065 7.620 44.486 1.00 94.06 184 LEU A O 1
ATOM 1498 N N . LEU A 1 185 ? -32.118 6.567 44.095 1.00 94.25 185 LEU A N 1
ATOM 1499 C CA . LEU A 1 185 ? -32.047 5.939 45.414 1.00 94.25 185 LEU A CA 1
ATOM 1500 C C . LEU A 1 185 ? -31.942 6.988 46.527 1.00 94.25 185 LEU A C 1
ATOM 1502 O O . LEU A 1 185 ? -32.615 6.861 47.546 1.00 94.25 185 LEU A O 1
ATOM 1506 N N . HIS A 1 186 ? -31.135 8.031 46.320 1.00 94.31 186 HIS A N 1
ATOM 1507 C CA . HIS A 1 186 ? -31.004 9.134 47.268 1.00 94.31 186 HIS A CA 1
ATOM 1508 C C . HIS A 1 186 ? -32.331 9.881 47.459 1.00 94.31 186 HIS A C 1
ATOM 1510 O O . HIS A 1 186 ? -32.738 10.101 48.596 1.00 94.31 186 HIS A O 1
ATOM 1516 N N . PHE A 1 187 ? -33.047 10.199 46.373 1.00 93.88 187 PHE A N 1
ATOM 1517 C CA . PHE A 1 187 ? -34.381 10.807 46.448 1.00 93.88 187 PHE A CA 1
ATOM 1518 C C . PHE A 1 187 ? -35.391 9.916 47.175 1.00 93.88 187 PHE A C 1
ATOM 1520 O O . PHE A 1 187 ? -36.142 10.408 48.014 1.00 93.88 187 PHE A O 1
ATOM 1527 N N . HIS A 1 188 ? -35.394 8.610 46.894 1.00 93.62 188 HIS A N 1
ATOM 1528 C CA . HIS A 1 188 ? -36.273 7.667 47.581 1.00 93.62 188 HIS A CA 1
ATOM 1529 C C . HIS A 1 188 ? -35.972 7.600 49.085 1.00 93.62 188 HIS A C 1
ATOM 1531 O O . HIS A 1 188 ? -36.893 7.594 49.895 1.00 93.62 188 HIS A O 1
ATOM 1537 N N . LEU A 1 189 ? -34.693 7.588 49.473 1.00 92.81 189 LEU A N 1
ATOM 1538 C CA . LEU A 1 189 ? -34.290 7.572 50.880 1.00 92.81 189 LEU A CA 1
ATOM 1539 C C . LEU A 1 189 ? -34.738 8.846 51.612 1.00 92.81 189 LEU A C 1
ATOM 1541 O O . LEU A 1 189 ? -35.297 8.758 52.700 1.00 92.81 189 LEU A O 1
ATOM 1545 N N . LEU A 1 190 ? -34.551 10.011 50.984 1.00 92.94 190 LEU A N 1
ATOM 1546 C CA . LEU A 1 190 ? -35.027 11.302 51.491 1.00 92.94 190 LEU A CA 1
ATOM 1547 C C . LEU A 1 190 ? -36.545 11.313 51.682 1.00 92.94 190 LEU A C 1
ATOM 1549 O O . LEU A 1 190 ? -37.028 11.759 52.715 1.00 92.94 190 LEU A O 1
ATOM 1553 N N . PHE A 1 191 ? -37.294 10.782 50.713 1.00 92.31 191 PHE A N 1
ATOM 1554 C CA . PHE A 1 191 ? -38.748 10.682 50.804 1.00 92.31 191 PHE A CA 1
ATOM 1555 C C . PHE A 1 191 ? -39.199 9.777 51.958 1.00 92.31 191 PHE A C 1
ATOM 1557 O O . PHE A 1 191 ? -40.136 10.119 52.676 1.00 92.31 191 PHE A O 1
ATOM 1564 N N . VAL A 1 192 ? -38.531 8.636 52.157 1.00 91.56 192 VAL A N 1
ATOM 1565 C CA . VAL A 1 192 ? -38.820 7.730 53.279 1.00 91.56 192 VAL A CA 1
ATOM 1566 C C . VAL A 1 192 ? -38.550 8.417 54.618 1.00 91.56 192 VAL A C 1
ATOM 1568 O O . VAL A 1 192 ? -39.418 8.362 55.482 1.00 91.56 192 VAL A O 1
ATOM 1571 N N . LEU A 1 193 ? -37.406 9.094 54.764 1.00 87.44 193 LEU A N 1
ATOM 1572 C CA . LEU A 1 193 ? -37.051 9.826 55.986 1.00 87.44 193 LEU A CA 1
ATOM 1573 C C . LEU A 1 193 ? -38.058 10.938 56.304 1.00 87.44 193 LEU A C 1
ATOM 1575 O O . LEU A 1 193 ? -38.536 11.034 57.431 1.00 87.44 193 LEU A O 1
ATOM 1579 N N . LEU A 1 194 ? -38.444 11.724 55.296 1.00 85.69 194 LEU A N 1
ATOM 1580 C CA . LEU A 1 194 ? -39.432 12.788 55.467 1.00 85.69 194 LEU A CA 1
ATOM 1581 C C . LEU A 1 194 ? -40.795 12.224 55.892 1.00 85.69 194 LEU A C 1
ATOM 1583 O O . LEU A 1 194 ? -41.491 12.802 56.719 1.00 85.69 194 LEU A O 1
ATOM 1587 N N . LYS A 1 195 ? -41.178 11.070 55.333 1.00 86.75 195 LYS A N 1
ATOM 1588 C CA . LYS A 1 195 ? -42.431 10.398 55.679 1.00 86.75 195 LYS A CA 1
ATOM 1589 C C . LYS A 1 195 ? -42.414 9.855 57.107 1.00 86.75 195 LYS A C 1
ATOM 1591 O O . LYS A 1 195 ? -43.446 9.915 57.765 1.00 86.75 195 LYS A O 1
ATOM 1596 N N . THR A 1 196 ? -41.288 9.320 57.580 1.00 81.38 196 THR A N 1
ATOM 1597 C CA . THR A 1 196 ? -41.165 8.855 58.970 1.00 81.38 196 THR A CA 1
ATOM 1598 C C . THR A 1 196 ? -41.200 10.016 59.957 1.00 81.38 196 THR A C 1
ATOM 1600 O O . THR A 1 196 ? -41.934 9.934 60.933 1.00 81.38 196 THR A O 1
ATOM 1603 N N . GLU A 1 197 ? -40.499 11.111 59.662 1.00 78.88 197 GLU A N 1
ATOM 1604 C CA . GLU A 1 197 ? -40.460 12.306 60.516 1.00 78.88 197 GLU A CA 1
ATOM 1605 C C . GLU A 1 197 ? -41.846 12.972 60.606 1.00 78.88 197 GLU A C 1
ATOM 1607 O O . GLU A 1 197 ? -42.340 13.252 61.694 1.00 78.88 197 GLU A O 1
ATOM 1612 N N . PHE A 1 198 ? -42.555 13.091 59.478 1.00 74.75 198 PHE A N 1
ATOM 1613 C CA . PHE A 1 198 ? -43.931 13.598 59.445 1.00 74.75 198 PHE A CA 1
ATOM 1614 C C . PHE A 1 198 ? -44.935 12.694 60.184 1.00 74.75 198 PHE A C 1
ATOM 1616 O O . PHE A 1 198 ? -45.882 13.177 60.801 1.00 74.75 198 PHE A O 1
ATOM 1623 N N . LEU A 1 199 ? -44.759 11.370 60.128 1.00 65.81 199 LEU A N 1
ATOM 1624 C CA . LEU A 1 199 ? -45.616 10.435 60.864 1.00 65.81 199 LEU A CA 1
ATOM 1625 C C . LEU A 1 199 ? -45.366 10.488 62.376 1.00 65.81 199 LEU A C 1
ATOM 1627 O O . LEU A 1 199 ? -46.320 10.350 63.137 1.00 65.81 199 LEU A O 1
ATOM 1631 N N . GLU A 1 200 ? -44.126 10.707 62.815 1.00 66.56 200 GLU A N 1
ATOM 1632 C CA . GLU A 1 200 ? -43.817 10.954 64.229 1.00 66.56 200 GLU A CA 1
ATOM 1633 C C . GLU A 1 200 ? -44.449 12.263 64.723 1.00 66.56 200 GLU A C 1
ATOM 1635 O O . GLU A 1 200 ? -45.015 12.291 65.816 1.00 66.56 200 GLU A O 1
ATOM 1640 N N . GLU A 1 201 ? -44.439 13.310 63.896 1.00 65.19 201 GLU A N 1
ATOM 1641 C CA . GLU A 1 201 ? -45.061 14.606 64.193 1.00 65.19 201 GLU A CA 1
ATOM 1642 C C . GLU A 1 201 ? -46.596 14.505 64.300 1.00 65.19 201 GLU A C 1
ATOM 1644 O O . GLU A 1 201 ? -47.205 15.084 65.201 1.00 65.19 201 GLU A O 1
ATOM 1649 N N . LEU A 1 202 ? -47.234 13.698 63.441 1.00 62.56 202 LEU A N 1
ATOM 1650 C CA . LEU A 1 202 ? -48.664 13.386 63.553 1.00 62.56 202 LEU A CA 1
ATOM 1651 C C . LEU A 1 202 ? -48.992 12.522 64.776 1.00 62.56 202 LEU A C 1
ATOM 1653 O O . LEU A 1 202 ? -50.055 12.693 65.363 1.00 62.56 202 LEU A O 1
ATOM 1657 N N . ASN A 1 203 ? -48.099 11.614 65.174 1.00 60.31 203 ASN A N 1
ATOM 1658 C CA . ASN A 1 203 ? -48.312 10.742 66.329 1.00 60.31 203 ASN A CA 1
ATOM 1659 C C . ASN A 1 203 ? -48.113 11.471 67.674 1.00 60.31 203 ASN A C 1
ATOM 1661 O O . ASN A 1 203 ? -48.621 11.016 68.692 1.00 60.31 203 ASN A O 1
ATOM 1665 N N . GLN A 1 204 ? -47.395 12.602 67.691 1.00 59.81 204 GLN A N 1
ATOM 1666 C CA . GLN A 1 204 ? -47.281 13.487 68.861 1.00 59.81 204 GLN A CA 1
ATOM 1667 C C . GLN A 1 204 ? -48.466 14.448 69.018 1.00 59.81 204 GLN A C 1
ATOM 1669 O O . GLN A 1 204 ? -48.623 15.053 70.079 1.00 59.81 204 GLN A O 1
ATOM 1674 N N . LYS A 1 205 ? -49.311 14.597 67.992 1.00 57.12 205 LYS A N 1
ATOM 1675 C CA . LYS A 1 205 ? -50.538 15.388 68.075 1.00 57.12 205 LYS A CA 1
ATOM 1676 C C . LYS A 1 205 ? -51.660 14.518 68.639 1.00 57.12 205 LYS A C 1
ATOM 1678 O O . LYS A 1 205 ? -52.524 14.035 67.913 1.00 57.12 205 LYS A O 1
ATOM 1683 N N . GLU A 1 206 ? -51.579 14.289 69.943 1.00 52.62 206 GLU A N 1
ATOM 1684 C CA . GLU A 1 206 ? -52.641 13.724 70.771 1.00 52.62 206 GLU A CA 1
ATOM 1685 C C . GLU A 1 206 ? -53.940 14.505 70.487 1.00 52.62 206 GLU A C 1
ATOM 1687 O O . GLU A 1 206 ? -53.984 15.730 70.626 1.00 52.62 206 GLU A O 1
ATOM 1692 N N . TYR A 1 207 ? -54.960 13.819 69.964 1.00 55.09 207 TYR A N 1
ATOM 1693 C CA . TYR A 1 207 ? -56.311 14.366 69.871 1.00 55.09 207 TYR A CA 1
ATOM 1694 C C . TYR A 1 207 ? -56.822 14.504 71.307 1.00 55.09 207 TYR A C 1
ATOM 1696 O O . TYR A 1 207 ? -56.975 13.505 72.005 1.00 55.09 207 TYR A O 1
ATOM 1704 N N . ASP A 1 208 ? -57.033 15.740 71.753 1.00 51.66 208 ASP A N 1
ATOM 1705 C CA . ASP A 1 208 ? -57.763 16.030 72.984 1.00 51.66 208 ASP A CA 1
ATOM 1706 C C . ASP A 1 208 ? -59.242 15.699 72.724 1.00 51.66 208 ASP A C 1
ATOM 1708 O O . ASP A 1 208 ? -59.970 16.486 72.120 1.00 51.66 208 ASP A O 1
ATOM 1712 N N . ASP A 1 209 ? -59.650 14.477 73.081 1.00 54.75 209 ASP A N 1
ATOM 1713 C CA . ASP A 1 209 ? -61.023 13.948 73.007 1.00 54.75 209 ASP A CA 1
ATOM 1714 C C . ASP A 1 209 ? -61.917 14.593 74.093 1.00 54.75 209 ASP A C 1
ATOM 1716 O O . ASP A 1 209 ? -62.594 13.918 74.873 1.00 54.75 209 ASP A O 1
ATOM 1720 N N . SER A 1 210 ? -61.930 15.925 74.187 1.00 56.34 210 SER A N 1
ATOM 1721 C CA . SER A 1 210 ? -62.940 16.623 74.980 1.00 56.34 210 SER A CA 1
ATOM 1722 C C . SER A 1 210 ? -64.245 16.660 74.179 1.00 56.34 210 SER A C 1
ATOM 1724 O O . SER A 1 210 ? -64.449 17.533 73.336 1.00 56.34 210 SER A O 1
ATOM 1726 N N . GLU A 1 211 ? -65.116 15.677 74.410 1.00 53.41 211 GLU A N 1
ATOM 1727 C CA . GLU A 1 211 ? -66.513 15.707 73.968 1.00 53.41 211 GLU A CA 1
ATOM 1728 C C . GLU A 1 211 ? -67.219 16.932 74.580 1.00 53.41 211 GLU A C 1
ATOM 1730 O O . GLU A 1 211 ? -67.545 16.949 75.768 1.00 53.41 211 GLU A O 1
ATOM 1735 N N . ASP A 1 212 ? -67.474 17.961 73.768 1.00 53.88 212 ASP A N 1
ATOM 1736 C CA . ASP A 1 212 ? -68.438 19.008 74.104 1.00 53.88 212 ASP A CA 1
ATOM 1737 C C . ASP A 1 212 ? -69.843 18.380 74.125 1.00 53.88 212 ASP A C 1
ATOM 1739 O O . ASP A 1 212 ? -70.415 18.017 73.093 1.00 53.88 212 ASP A O 1
ATOM 1743 N N . ILE A 1 213 ? -70.385 18.215 75.331 1.00 54.59 213 ILE A N 1
ATOM 1744 C CA . ILE A 1 213 ? -71.756 17.768 75.590 1.00 54.59 213 ILE A CA 1
ATOM 1745 C C . ILE A 1 213 ? -72.714 18.806 74.986 1.00 54.59 213 ILE A C 1
ATOM 1747 O O . ILE A 1 213 ? -72.746 19.955 75.422 1.00 54.59 213 ILE A O 1
ATOM 1751 N N . TYR A 1 214 ? -73.499 18.413 73.981 1.00 53.84 214 TYR A N 1
ATOM 1752 C CA . TYR A 1 214 ? -74.576 19.245 73.440 1.00 53.84 214 TYR A CA 1
ATOM 1753 C C . TYR A 1 214 ? -75.706 19.371 74.477 1.00 53.84 214 TYR A C 1
ATOM 1755 O O . TYR A 1 214 ? -76.354 18.380 74.812 1.00 53.84 214 TYR A O 1
ATOM 1763 N N . ASP A 1 215 ? -75.961 20.587 74.968 1.00 57.06 215 ASP A N 1
ATOM 1764 C CA . ASP A 1 215 ? -77.110 20.897 75.828 1.00 57.06 215 ASP A CA 1
ATOM 1765 C C . ASP A 1 215 ? -78.415 20.843 75.008 1.00 57.06 215 ASP A C 1
ATOM 1767 O O . ASP A 1 215 ? -78.766 21.758 74.264 1.00 57.06 215 ASP A O 1
ATOM 1771 N N . GLU A 1 216 ? -79.154 19.743 75.150 1.00 57.38 216 GLU A N 1
ATOM 1772 C CA . GLU A 1 216 ? -80.363 19.389 74.385 1.00 57.38 216 GLU A CA 1
ATOM 1773 C C . GLU A 1 216 ? -81.629 20.212 74.729 1.00 57.38 216 GLU A C 1
ATOM 1775 O O . GLU A 1 216 ? -82.724 19.907 74.255 1.00 57.38 216 GLU A O 1
ATOM 1780 N N . ILE A 1 217 ? -81.513 21.267 75.544 1.00 53.88 217 ILE A N 1
ATOM 1781 C CA . ILE A 1 217 ? -82.657 22.029 76.082 1.00 53.88 217 ILE A CA 1
ATOM 1782 C C . ILE A 1 217 ? -82.436 23.540 75.892 1.00 53.88 217 ILE A C 1
ATOM 1784 O O . ILE A 1 217 ? -82.459 24.323 76.837 1.00 53.88 217 ILE A O 1
ATOM 1788 N N . SER A 1 218 ? -82.197 23.952 74.646 1.00 56.94 218 SER A N 1
ATOM 1789 C CA . SER A 1 218 ? -82.306 25.356 74.226 1.00 56.94 218 SER A CA 1
ATOM 1790 C C . SER A 1 218 ? -83.780 25.703 73.981 1.00 56.94 218 SER A C 1
ATOM 1792 O O . SER A 1 218 ? -84.490 24.935 73.327 1.00 56.94 218 SER A O 1
ATOM 1794 N N . GLU A 1 219 ? -84.240 26.853 74.494 1.00 57.19 219 GLU A N 1
ATOM 1795 C CA . GLU A 1 219 ? -85.609 27.389 74.337 1.00 57.19 219 GLU A CA 1
ATOM 1796 C C . GLU A 1 219 ? -86.076 27.426 72.866 1.00 57.19 219 GLU A C 1
ATOM 1798 O O . GLU A 1 219 ? -87.265 27.281 72.596 1.00 57.19 219 GLU A O 1
ATOM 1803 N N . GLU A 1 220 ? -85.147 27.481 71.906 1.00 57.16 220 GLU A N 1
ATOM 1804 C CA . GLU A 1 220 ? -85.425 27.444 70.461 1.00 57.16 220 GLU A CA 1
ATOM 1805 C C . GLU A 1 220 ? -86.086 26.132 69.987 1.00 57.16 220 GLU A C 1
ATOM 1807 O O . GLU A 1 220 ? -86.787 26.121 68.974 1.00 57.16 220 GLU A O 1
ATOM 1812 N N . ASN A 1 221 ? -85.927 25.025 70.723 1.00 59.03 221 ASN A N 1
ATOM 1813 C CA . ASN A 1 221 ? -86.583 23.758 70.384 1.00 59.03 221 ASN A CA 1
ATOM 1814 C C . ASN A 1 221 ? -88.067 23.727 70.784 1.00 59.03 221 ASN A C 1
ATOM 1816 O O . ASN A 1 221 ? -88.824 22.956 70.195 1.00 59.03 221 ASN A O 1
ATOM 1820 N N . GLN A 1 222 ? -88.512 24.540 71.751 1.00 63.19 222 GLN A N 1
ATOM 1821 C CA . GLN A 1 222 ? -89.924 24.559 72.165 1.00 63.19 222 GLN A CA 1
ATOM 1822 C C . GLN A 1 222 ? -90.824 25.205 71.107 1.00 63.19 222 GLN A C 1
ATOM 1824 O O . GLN A 1 222 ? -91.917 24.694 70.853 1.00 63.19 222 GLN A O 1
ATOM 1829 N N . ASP A 1 223 ? -90.337 26.238 70.420 1.00 69.94 223 ASP A N 1
ATOM 1830 C CA . ASP A 1 223 ? -91.063 26.896 69.327 1.00 69.94 223 ASP A CA 1
ATOM 1831 C C . ASP A 1 223 ? -91.316 25.940 68.150 1.00 69.94 223 ASP A C 1
ATOM 1833 O O . ASP A 1 223 ? -92.373 25.981 67.516 1.00 69.94 223 ASP A O 1
ATOM 1837 N N . PHE A 1 224 ? -90.381 25.018 67.887 1.00 70.06 224 PHE A N 1
ATOM 1838 C CA . PHE A 1 224 ? -90.535 24.017 66.830 1.00 70.06 224 PHE A CA 1
ATOM 1839 C C . PHE A 1 224 ? -91.652 23.011 67.136 1.00 70.06 224 PHE A C 1
ATOM 1841 O O . PHE A 1 224 ? -92.469 22.718 66.262 1.00 70.06 224 PHE A O 1
ATOM 1848 N N . TYR A 1 225 ? -91.735 22.513 68.375 1.00 73.19 225 TYR A N 1
ATOM 1849 C CA . TYR A 1 225 ? -92.818 21.605 68.771 1.00 73.19 225 TYR A CA 1
ATOM 1850 C C . TYR A 1 225 ? -94.181 22.304 68.771 1.00 73.19 225 TYR A C 1
ATOM 1852 O O . TYR A 1 225 ? -95.168 21.710 68.338 1.00 73.19 225 TYR A O 1
ATOM 1860 N N . HIS A 1 226 ? -94.231 23.578 69.168 1.00 77.44 226 HIS A N 1
ATOM 1861 C CA . HIS A 1 226 ? -95.472 24.353 69.166 1.00 77.44 226 HIS A CA 1
ATOM 1862 C C . HIS A 1 226 ? -95.998 24.615 67.741 1.00 77.44 226 HIS A C 1
ATOM 1864 O O . HIS A 1 226 ? -97.207 24.577 67.507 1.00 77.44 226 HIS A O 1
ATOM 1870 N N . LEU A 1 227 ? -95.095 24.812 66.772 1.00 77.75 227 LEU A N 1
ATOM 1871 C CA . LEU A 1 227 ? -95.444 24.956 65.356 1.00 77.75 227 LEU A CA 1
ATOM 1872 C C . LEU A 1 227 ? -95.966 23.643 64.749 1.00 77.75 227 LEU A C 1
ATOM 1874 O O . LEU A 1 227 ? -96.883 23.660 63.929 1.00 77.75 227 LEU A O 1
ATOM 1878 N N . ILE A 1 228 ? -95.405 22.497 65.152 1.00 78.94 228 ILE A N 1
ATOM 1879 C CA . ILE A 1 228 ? -95.895 21.184 64.708 1.00 78.94 228 ILE A CA 1
ATOM 1880 C C . ILE A 1 228 ? -97.330 20.954 65.194 1.00 78.94 228 ILE A C 1
ATOM 1882 O O . ILE A 1 228 ? -98.170 20.533 64.397 1.00 78.94 228 ILE A O 1
ATOM 1886 N N . GLU A 1 229 ? -97.634 21.280 66.453 1.00 83.50 229 GLU A N 1
ATOM 1887 C CA . GLU A 1 229 ? -98.995 21.143 66.989 1.00 83.50 229 GLU A CA 1
ATOM 1888 C C . GLU A 1 229 ? -100.009 22.042 66.263 1.00 83.50 229 GLU A C 1
ATOM 1890 O O . GLU A 1 229 ? -101.129 21.604 65.991 1.00 83.50 229 GLU A O 1
ATOM 1895 N N . GLU A 1 230 ? -99.640 23.279 65.906 1.00 82.62 230 GLU A N 1
ATOM 1896 C CA . GLU A 1 230 ? -100.516 24.162 65.118 1.00 82.62 230 GLU A CA 1
ATOM 1897 C C . GLU A 1 230 ? -100.794 23.599 63.718 1.00 82.62 230 GLU A C 1
ATOM 1899 O O . GLU A 1 230 ? -101.950 23.579 63.285 1.00 82.62 230 GLU A O 1
ATOM 1904 N N . ILE A 1 231 ? -99.769 23.069 63.041 1.00 80.31 231 ILE A N 1
ATOM 1905 C CA . ILE A 1 231 ? -99.918 22.450 61.716 1.00 80.31 231 ILE A CA 1
ATOM 1906 C C . ILE A 1 231 ? -100.820 21.210 61.785 1.00 80.31 231 ILE A C 1
ATOM 1908 O O . ILE A 1 231 ? -101.648 21.001 60.893 1.00 80.31 231 ILE A O 1
ATOM 1912 N N . GLU A 1 232 ? -100.695 20.379 62.822 1.00 80.88 232 GLU A N 1
ATOM 1913 C CA . GLU A 1 232 ? -101.562 19.207 62.989 1.00 80.88 232 GLU A CA 1
ATOM 1914 C C . GLU A 1 232 ? -103.020 19.607 63.237 1.00 80.88 232 GLU A C 1
ATOM 1916 O O . GLU A 1 232 ? -103.923 19.031 62.624 1.00 80.88 232 GLU A O 1
ATOM 1921 N N . LYS A 1 233 ? -103.257 20.660 64.027 1.00 81.38 233 LYS A N 1
ATOM 1922 C CA . LYS A 1 233 ? -104.604 21.196 64.270 1.00 81.38 233 LYS A CA 1
ATOM 1923 C C . LYS A 1 233 ? -105.255 21.771 63.015 1.00 81.38 233 LYS A C 1
ATOM 1925 O O . LYS A 1 233 ? -106.436 21.523 62.768 1.00 81.38 233 LYS A O 1
ATOM 1930 N N . GLU A 1 234 ? -104.507 22.528 62.212 1.00 77.44 234 GLU A N 1
ATOM 1931 C CA . GLU A 1 234 ? -105.007 23.039 60.929 1.00 77.44 234 GLU A CA 1
ATOM 1932 C C . GLU A 1 234 ? -105.303 21.898 59.952 1.00 77.44 234 GLU A C 1
ATOM 1934 O O . GLU A 1 234 ? -106.309 21.928 59.240 1.00 77.44 234 GLU A O 1
ATOM 1939 N N . LYS A 1 235 ? -104.470 20.853 59.944 1.00 74.12 235 LYS A N 1
ATOM 1940 C CA . LYS A 1 235 ? -104.674 19.682 59.090 1.00 74.12 235 LYS A CA 1
ATOM 1941 C C . LYS A 1 235 ? -105.930 18.893 59.473 1.00 74.12 235 LYS A C 1
ATOM 1943 O O . LYS A 1 235 ? -106.650 18.470 58.569 1.00 74.12 235 LYS A O 1
ATOM 1948 N N . GLU A 1 236 ? -106.217 18.713 60.761 1.00 75.88 236 GLU A N 1
ATOM 1949 C CA . GLU A 1 236 ? -107.463 18.073 61.212 1.00 75.88 236 GLU A CA 1
ATOM 1950 C C . GLU A 1 236 ? -108.697 18.922 60.863 1.00 75.88 236 GLU A C 1
ATOM 1952 O O . GLU A 1 236 ? -109.683 18.389 60.354 1.00 75.88 236 GLU A O 1
ATOM 1957 N N . ALA A 1 237 ? -108.621 20.251 61.001 1.00 72.19 237 ALA A N 1
ATOM 1958 C CA . ALA A 1 237 ? -109.718 21.151 60.629 1.00 72.19 237 ALA A CA 1
ATOM 1959 C C . ALA A 1 237 ? -110.031 21.163 59.117 1.00 72.19 237 ALA A C 1
ATOM 1961 O O . ALA A 1 237 ? -111.170 21.418 58.727 1.00 72.19 237 ALA A O 1
ATOM 1962 N N . ILE A 1 238 ? -109.043 20.880 58.260 1.00 71.12 238 ILE A N 1
ATOM 1963 C CA . ILE A 1 238 ? -109.226 20.764 56.802 1.00 71.12 238 ILE A CA 1
ATOM 1964 C C . ILE A 1 238 ? -109.867 19.422 56.406 1.00 71.12 238 ILE A C 1
ATOM 1966 O O . ILE A 1 238 ? -110.537 19.358 55.376 1.00 71.12 238 ILE A O 1
ATOM 1970 N N . PHE A 1 239 ? -109.666 18.353 57.183 1.00 63.94 239 PHE A N 1
ATOM 1971 C CA . PHE A 1 239 ? -110.157 17.008 56.847 1.00 63.94 239 PHE A CA 1
ATOM 1972 C C . PHE A 1 239 ? -111.537 16.658 57.439 1.00 63.94 239 PHE A C 1
ATOM 1974 O O . PHE A 1 239 ? -112.151 15.715 56.943 1.00 63.94 239 PHE A O 1
ATOM 1981 N N . ASP A 1 240 ? -112.043 17.428 58.412 1.00 63.31 240 ASP A N 1
ATOM 1982 C CA . ASP A 1 240 ? -113.369 17.242 59.040 1.00 63.31 240 ASP A CA 1
ATOM 1983 C C . ASP A 1 240 ? -114.439 18.302 58.638 1.00 63.31 240 ASP A C 1
ATOM 1985 O O . ASP A 1 240 ? -115.478 18.413 59.300 1.00 63.31 240 ASP A O 1
ATOM 1989 N N . SER A 1 241 ? -114.241 19.056 57.537 1.00 53.25 241 SER A N 1
ATOM 1990 C CA . SER A 1 241 ? -115.250 19.957 56.921 1.00 53.25 241 SER A CA 1
ATOM 1991 C C . SER A 1 241 ? -115.737 19.508 55.543 1.00 53.25 241 SER A C 1
ATOM 1993 O O . SER A 1 241 ? -114.983 18.850 54.797 1.00 53.25 241 SER A O 1
#